Protein AF-A0AA35SA40-F1 (afdb_monomer_lite)

pLDDT: mean 72.13, std 23.16, range [28.41, 97.44]

Structure (mmCIF, N/CA/C/O backbone):
data_AF-A0AA35SA40-F1
#
_entry.id   AF-A0AA35SA40-F1
#
loop_
_atom_site.group_PDB
_atom_site.id
_atom_site.type_symbol
_atom_site.label_atom_id
_atom_site.label_alt_id
_atom_site.label_comp_id
_atom_site.label_asym_id
_atom_site.label_entity_id
_atom_site.label_seq_id
_atom_site.pdbx_PDB_ins_code
_atom_site.Cartn_x
_atom_site.Cartn_y
_atom_site.Cartn_z
_atom_site.occupancy
_atom_site.B_iso_or_equiv
_atom_site.auth_seq_id
_atom_site.auth_comp_id
_atom_site.auth_asym_id
_atom_site.auth_atom_id
_atom_site.pdbx_PDB_model_num
ATOM 1 N N . MET A 1 1 ? 18.273 38.472 -2.395 1.00 34.88 1 MET A N 1
ATOM 2 C CA . MET A 1 1 ? 18.401 37.325 -1.471 1.00 34.88 1 MET A CA 1
ATOM 3 C C . MET A 1 1 ? 17.726 36.150 -2.156 1.00 34.88 1 MET A C 1
ATOM 5 O O . MET A 1 1 ? 16.532 36.237 -2.394 1.00 34.88 1 MET A O 1
ATOM 9 N N . ILE A 1 2 ? 18.482 35.139 -2.584 1.00 36.69 2 ILE A N 1
ATOM 10 C CA . ILE A 1 2 ? 17.926 33.905 -3.160 1.00 36.69 2 ILE A CA 1
ATOM 11 C C . ILE A 1 2 ? 17.963 32.884 -2.024 1.00 36.69 2 ILE A C 1
ATOM 13 O O . ILE A 1 2 ? 19.030 32.637 -1.464 1.00 36.69 2 ILE A O 1
ATOM 17 N N . ALA A 1 3 ? 16.795 32.405 -1.602 1.00 37.16 3 ALA A N 1
ATOM 18 C CA . ALA A 1 3 ? 16.667 31.474 -0.490 1.00 37.16 3 ALA A CA 1
ATOM 19 C C . ALA A 1 3 ? 17.365 30.151 -0.838 1.00 37.16 3 ALA A C 1
ATOM 21 O O . ALA A 1 3 ? 17.027 29.516 -1.835 1.00 37.16 3 ALA A O 1
ATOM 22 N N . MET A 1 4 ? 18.336 29.738 -0.020 1.00 37.03 4 MET A N 1
ATOM 23 C CA . MET A 1 4 ? 18.873 28.381 -0.067 1.00 37.03 4 MET A CA 1
ATOM 24 C C . MET A 1 4 ? 17.850 27.439 0.567 1.00 37.03 4 MET A C 1
ATOM 26 O O . MET A 1 4 ? 17.896 27.172 1.767 1.00 37.03 4 MET A O 1
ATOM 30 N N . ILE A 1 5 ? 16.907 26.954 -0.235 1.00 44.09 5 ILE A N 1
ATOM 31 C CA . ILE A 1 5 ? 16.167 25.744 0.113 1.00 44.09 5 ILE A CA 1
ATOM 32 C C . ILE A 1 5 ? 17.164 24.605 -0.100 1.00 44.09 5 ILE A C 1
ATOM 34 O O . ILE A 1 5 ? 17.532 24.307 -1.235 1.00 44.09 5 ILE A O 1
ATOM 38 N N . SER A 1 6 ? 17.691 24.044 0.991 1.00 52.25 6 SER A N 1
ATOM 39 C CA . SER A 1 6 ? 18.518 22.839 0.893 1.00 52.25 6 SER A CA 1
ATOM 40 C C . SER A 1 6 ? 17.674 21.740 0.241 1.00 52.25 6 SER A C 1
ATOM 42 O O . SER A 1 6 ? 16.545 21.536 0.695 1.00 52.25 6 SER A O 1
ATOM 44 N N . PRO A 1 7 ? 18.173 21.043 -0.797 1.00 54.84 7 PRO A N 1
ATOM 45 C CA . PRO A 1 7 ? 17.504 19.851 -1.297 1.00 54.84 7 PRO A CA 1
ATOM 46 C C . PRO A 1 7 ? 17.335 18.894 -0.116 1.00 54.84 7 PRO A C 1
ATOM 48 O O . PRO A 1 7 ? 18.253 18.763 0.701 1.00 54.84 7 PRO A O 1
ATOM 51 N N . GLY A 1 8 ? 16.163 18.274 0.020 1.00 55.16 8 GLY A N 1
ATOM 52 C CA . GLY A 1 8 ? 15.934 17.279 1.065 1.00 55.16 8 GLY A CA 1
ATOM 53 C C . GLY A 1 8 ? 17.041 16.222 1.041 1.00 55.16 8 GLY A C 1
ATOM 54 O O . GLY A 1 8 ? 17.581 15.910 -0.020 1.00 55.16 8 GLY A O 1
ATOM 55 N N . LEU A 1 9 ? 17.403 15.687 2.210 1.00 58.50 9 LEU A N 1
ATOM 56 C CA . LEU A 1 9 ? 18.498 14.721 2.403 1.00 58.50 9 LEU A CA 1
ATOM 57 C C . LEU A 1 9 ? 18.505 13.547 1.393 1.00 58.50 9 LEU A C 1
ATOM 59 O O . LEU A 1 9 ? 19.576 13.002 1.139 1.00 58.50 9 LEU A O 1
ATOM 63 N N . SER A 1 10 ? 17.364 13.205 0.779 1.00 57.59 10 SER A N 1
ATOM 64 C CA . SER A 1 10 ? 17.227 12.199 -0.286 1.00 57.59 10 SER A CA 1
ATOM 65 C C . SER A 1 10 ? 17.678 12.681 -1.678 1.00 57.59 10 SER A C 1
ATOM 67 O O . SER A 1 10 ? 18.410 11.973 -2.365 1.00 57.59 10 SER A O 1
ATOM 69 N N . SER A 1 11 ? 17.351 13.911 -2.097 1.00 53.72 11 SER A N 1
ATOM 70 C CA . SER A 1 11 ? 17.800 14.482 -3.386 1.00 53.72 11 SER A CA 1
ATOM 71 C C . SER A 1 11 ? 19.319 14.709 -3.440 1.00 53.72 11 SER A C 1
ATOM 73 O O . SER A 1 11 ? 19.918 14.799 -4.519 1.00 53.72 11 SER A O 1
ATOM 75 N N . CYS A 1 12 ? 19.963 14.778 -2.274 1.00 51.81 12 CYS A N 1
ATOM 76 C CA . CYS A 1 12 ? 21.412 14.861 -2.143 1.00 51.81 12 CYS A CA 1
ATOM 77 C C . CYS A 1 12 ? 22.115 13.575 -2.604 1.00 51.81 12 CYS A C 1
ATOM 79 O O . CYS A 1 12 ? 23.180 13.679 -3.212 1.00 51.81 12 CYS A O 1
ATOM 81 N N . GLU A 1 13 ? 21.535 12.386 -2.387 1.00 62.91 13 GLU A N 1
ATOM 82 C CA . GLU A 1 13 ? 22.132 11.114 -2.829 1.00 62.91 13 GLU A CA 1
ATOM 83 C C . GLU A 1 13 ? 22.134 10.977 -4.352 1.00 62.91 13 GLU A C 1
ATOM 85 O O . GLU A 1 13 ? 23.164 10.642 -4.942 1.00 62.91 13 GLU A O 1
ATOM 90 N N . HIS A 1 14 ? 21.018 11.300 -5.009 1.00 61.62 14 HIS A N 1
ATOM 91 C CA . HIS A 1 14 ? 20.915 11.235 -6.470 1.00 61.62 14 HIS A CA 1
ATOM 92 C C . HIS A 1 14 ? 21.833 12.261 -7.153 1.00 61.62 14 HIS A C 1
ATOM 94 O O . HIS A 1 14 ? 22.506 11.949 -8.143 1.00 61.62 14 HIS A O 1
ATOM 100 N N . THR A 1 15 ? 21.955 13.461 -6.574 1.00 70.06 15 THR A N 1
ATOM 101 C CA . THR A 1 15 ? 22.916 14.481 -7.026 1.00 70.06 15 THR A CA 1
ATOM 102 C C . THR A 1 15 ? 24.362 14.008 -6.822 1.00 70.06 15 THR A C 1
ATOM 104 O O . THR A 1 15 ? 25.179 14.118 -7.736 1.00 70.06 15 THR A O 1
ATOM 107 N N . LEU A 1 16 ? 24.690 13.412 -5.667 1.00 66.81 16 LEU A N 1
ATOM 108 C CA . LEU A 1 16 ? 26.021 12.859 -5.377 1.00 66.81 16 LEU A CA 1
ATOM 109 C C . LEU A 1 16 ? 26.396 11.710 -6.309 1.00 66.81 16 LEU A C 1
ATOM 111 O O . LEU A 1 16 ? 27.532 11.655 -6.777 1.00 66.81 16 LEU A O 1
ATOM 115 N N . ASN A 1 17 ? 25.466 10.804 -6.601 1.00 71.00 17 ASN A N 1
ATOM 116 C CA . ASN A 1 17 ? 25.705 9.716 -7.540 1.00 71.00 17 ASN A CA 1
ATOM 117 C C . ASN A 1 17 ? 25.939 10.253 -8.956 1.00 71.00 17 ASN A C 1
ATOM 119 O O . ASN A 1 17 ? 26.899 9.829 -9.598 1.00 71.00 17 ASN A O 1
ATOM 123 N N . THR A 1 18 ? 25.168 11.249 -9.402 1.00 80.12 18 THR A N 1
ATOM 124 C CA . THR A 1 18 ? 25.366 11.912 -10.704 1.00 80.12 18 THR A CA 1
ATOM 125 C C . THR A 1 18 ? 26.730 12.604 -10.792 1.00 80.12 18 THR A C 1
ATOM 127 O O . THR A 1 18 ? 27.452 12.428 -11.772 1.00 80.12 18 THR A O 1
ATOM 130 N N . LEU A 1 19 ? 27.137 13.327 -9.744 1.00 70.00 19 LEU A N 1
ATOM 131 C CA . LEU A 1 19 ? 28.442 13.995 -9.674 1.00 70.00 19 LEU A CA 1
ATOM 132 C C . LEU A 1 19 ? 29.605 12.992 -9.644 1.00 70.00 19 LEU A C 1
ATOM 134 O O . LEU A 1 19 ? 30.583 13.159 -10.370 1.00 70.00 19 LEU A O 1
ATOM 138 N N . ARG A 1 20 ? 29.475 11.895 -8.888 1.00 74.62 20 ARG A N 1
ATOM 139 C CA . ARG A 1 20 ? 30.465 10.805 -8.869 1.00 74.62 20 ARG A CA 1
ATOM 140 C C . ARG A 1 20 ? 30.567 10.101 -10.220 1.00 74.62 20 ARG A C 1
ATOM 142 O O . ARG A 1 20 ? 31.658 9.706 -10.622 1.00 74.62 20 ARG A O 1
ATOM 149 N N . TYR A 1 21 ? 29.450 9.927 -10.926 1.00 72.38 21 TYR A N 1
ATOM 150 C CA . TYR A 1 21 ? 29.461 9.418 -12.296 1.00 72.38 21 TYR A CA 1
ATOM 151 C C . TYR A 1 21 ? 30.151 10.394 -13.252 1.00 72.38 21 TYR A C 1
ATOM 153 O O . TYR A 1 21 ? 30.978 9.957 -14.048 1.00 72.38 21 TYR A O 1
ATO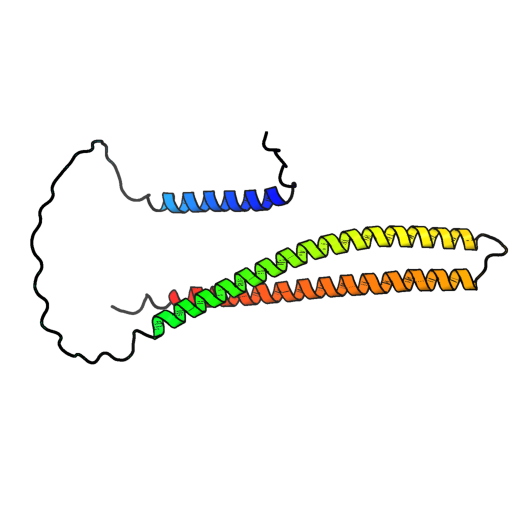M 161 N N . ALA A 1 22 ? 29.889 11.697 -13.138 1.00 75.31 22 ALA A N 1
ATOM 162 C CA . ALA A 1 22 ? 30.530 12.717 -13.964 1.00 75.31 22 ALA A CA 1
ATOM 163 C C . ALA A 1 22 ? 32.057 12.756 -13.773 1.00 75.31 22 ALA A C 1
ATOM 165 O O . ALA A 1 22 ? 32.789 12.830 -14.762 1.00 75.31 22 ALA A O 1
ATOM 166 N N . ASP A 1 23 ? 32.546 12.641 -12.536 1.00 68.38 23 ASP A N 1
ATOM 167 C CA . ASP A 1 23 ? 33.987 12.611 -12.256 1.00 68.38 23 ASP A CA 1
ATOM 168 C C . ASP A 1 23 ? 34.648 11.324 -12.770 1.00 68.38 23 ASP A C 1
ATOM 170 O O . ASP A 1 23 ? 35.662 11.395 -13.465 1.00 68.38 23 ASP A O 1
ATOM 174 N N . ARG A 1 24 ? 34.026 10.151 -12.573 1.00 78.81 24 ARG A N 1
ATOM 175 C CA . ARG A 1 24 ? 34.527 8.885 -13.145 1.00 78.81 24 ARG A CA 1
ATOM 176 C C . ARG A 1 24 ? 34.562 8.902 -14.678 1.00 78.81 24 ARG A C 1
ATOM 178 O O . ARG A 1 24 ? 35.461 8.325 -15.282 1.00 78.81 24 ARG A O 1
ATOM 185 N N . VAL A 1 25 ? 33.613 9.577 -15.329 1.00 63.81 25 VAL A N 1
ATOM 186 C CA . VAL A 1 25 ? 33.585 9.733 -16.796 1.00 63.81 25 VAL A CA 1
ATOM 187 C C . VAL A 1 25 ? 34.659 10.712 -17.284 1.00 63.81 25 VAL A C 1
ATOM 189 O O . VAL A 1 25 ? 35.276 10.465 -18.322 1.00 63.81 25 VAL A O 1
ATOM 192 N N . LYS A 1 26 ? 34.949 11.781 -16.530 1.00 63.78 26 LYS A N 1
ATOM 193 C CA . LYS A 1 26 ? 36.055 12.706 -16.833 1.00 63.78 26 LYS A CA 1
ATOM 194 C C . LYS A 1 26 ? 37.423 12.037 -16.718 1.00 63.78 26 LYS A C 1
ATOM 196 O O . LYS A 1 26 ? 38.279 12.273 -17.567 1.00 63.78 26 LYS A O 1
ATOM 201 N N . GLU A 1 27 ? 37.620 11.174 -15.726 1.00 60.22 27 GLU A N 1
ATOM 202 C CA . GLU A 1 27 ? 38.856 10.392 -15.577 1.00 60.22 27 GLU A CA 1
ATOM 203 C C . GLU A 1 27 ? 39.047 9.375 -16.711 1.00 60.22 27 GLU A C 1
ATOM 205 O O . GLU A 1 27 ? 40.164 9.137 -17.167 1.00 60.22 27 GLU A O 1
ATOM 210 N N . LEU A 1 28 ? 37.956 8.827 -17.251 1.00 55.75 28 LEU A N 1
ATOM 211 C CA . LEU A 1 28 ? 38.001 7.961 -18.433 1.00 55.75 28 LEU A CA 1
ATOM 212 C C . LEU A 1 28 ? 38.329 8.735 -19.721 1.00 55.75 28 LEU A C 1
ATOM 214 O O . LEU A 1 28 ? 38.954 8.185 -20.630 1.00 55.75 28 LEU A O 1
ATOM 218 N N . GLN A 1 29 ? 37.954 10.015 -19.804 1.00 55.19 29 GLN A N 1
ATOM 219 C CA . GLN A 1 29 ? 38.335 10.891 -20.917 1.00 55.19 29 GLN A CA 1
ATOM 220 C C . GLN A 1 29 ? 39.806 11.331 -20.835 1.00 55.19 29 GLN A C 1
ATOM 222 O O . GLN A 1 29 ? 40.468 11.408 -21.871 1.00 55.19 29 GLN A O 1
ATOM 227 N N . SER A 1 30 ? 40.352 11.551 -19.635 1.00 52.00 30 SER A N 1
ATOM 228 C CA . SER A 1 30 ? 41.774 11.876 -19.442 1.00 52.00 30 SER A CA 1
ATOM 229 C C . SER A 1 30 ? 42.692 10.643 -19.467 1.00 52.00 30 SER A C 1
ATOM 231 O O . SER A 1 30 ? 43.844 10.750 -19.884 1.00 52.00 30 SER A O 1
ATOM 233 N N . GLY A 1 31 ? 42.181 9.449 -19.147 1.00 45.38 31 GLY A N 1
ATOM 234 C CA . GLY A 1 31 ? 42.901 8.173 -19.257 1.00 45.38 31 GLY A CA 1
ATOM 235 C C . GLY A 1 31 ? 43.142 7.687 -20.692 1.00 45.38 31 GLY A C 1
ATOM 236 O O . GLY A 1 31 ? 43.977 6.811 -20.914 1.00 45.38 31 GLY A O 1
ATOM 237 N N . ARG A 1 32 ? 42.471 8.275 -21.694 1.00 44.06 32 ARG A N 1
ATOM 238 C CA . ARG A 1 32 ? 42.737 8.000 -23.120 1.00 44.06 32 ARG A CA 1
ATOM 239 C C . ARG A 1 32 ? 43.881 8.847 -23.696 1.00 44.06 32 ARG A C 1
ATOM 241 O O . ARG A 1 32 ? 44.298 8.616 -24.827 1.00 44.06 32 ARG A O 1
ATOM 248 N N . ALA A 1 33 ? 44.438 9.767 -22.906 1.00 46.44 33 ALA A N 1
ATOM 249 C CA . ALA A 1 33 ? 45.648 10.522 -23.218 1.00 46.44 33 ALA A CA 1
ATOM 250 C C . ALA A 1 33 ? 46.821 10.047 -22.339 1.00 46.44 33 ALA A C 1
ATOM 252 O O . ALA A 1 33 ? 47.395 10.802 -21.561 1.00 46.44 33 ALA A O 1
ATOM 253 N N . GLY A 1 34 ? 47.173 8.765 -22.449 1.00 43.78 34 GLY A N 1
ATOM 254 C CA . GLY A 1 34 ? 48.272 8.158 -21.698 1.00 43.78 34 GLY A CA 1
ATOM 255 C C . GLY A 1 34 ? 49.065 7.168 -22.540 1.00 43.78 34 GLY A C 1
ATOM 256 O O . GLY A 1 34 ? 49.072 5.978 -22.250 1.00 43.78 34 GLY A O 1
ATOM 257 N N . GLY A 1 35 ? 49.729 7.647 -23.596 1.00 42.31 35 GLY A N 1
ATOM 258 C CA . GLY A 1 35 ? 50.600 6.816 -24.426 1.00 42.31 35 GLY A CA 1
ATOM 259 C C . GLY A 1 35 ? 51.448 7.620 -25.410 1.00 42.31 35 GLY A C 1
ATOM 260 O O . GLY A 1 35 ? 51.047 7.767 -26.558 1.00 42.31 35 GLY A O 1
ATOM 261 N N . ARG A 1 36 ? 52.645 8.039 -24.958 1.00 38.03 36 ARG A N 1
ATOM 262 C CA . ARG A 1 36 ? 53.686 8.895 -25.594 1.00 38.03 36 ARG A CA 1
ATOM 263 C C . ARG A 1 36 ? 53.484 10.381 -25.273 1.00 38.03 36 ARG A C 1
ATOM 265 O O . ARG A 1 36 ? 52.465 10.951 -25.607 1.00 38.03 36 ARG A O 1
ATOM 272 N N . GLY A 1 37 ? 54.379 11.098 -24.605 1.00 36.91 37 GLY A N 1
ATOM 273 C CA . GLY A 1 37 ? 55.804 10.892 -24.392 1.00 36.91 37 GLY A CA 1
ATOM 274 C C . GLY A 1 37 ? 56.513 12.201 -24.731 1.00 36.91 37 GLY A C 1
ATOM 275 O O . GLY A 1 37 ? 56.866 12.395 -25.880 1.00 36.91 37 GLY A O 1
ATOM 276 N N . GLY A 1 38 ? 56.697 13.062 -23.723 1.00 37.62 38 GLY A N 1
ATOM 277 C CA . GLY A 1 38 ? 57.741 14.092 -23.656 1.00 37.62 38 GLY A CA 1
ATOM 278 C C . GLY A 1 38 ? 57.629 15.332 -24.558 1.00 37.62 38 GLY A C 1
ATOM 279 O O . GLY A 1 38 ? 57.670 15.237 -25.775 1.00 37.62 38 GLY A O 1
ATOM 280 N N . GLY A 1 39 ? 57.695 16.515 -23.933 1.00 34.78 39 GLY A N 1
ATOM 281 C CA . GLY A 1 39 ? 58.402 17.656 -24.530 1.00 34.78 39 GLY A CA 1
ATOM 282 C C . GLY A 1 39 ? 57.625 18.965 -24.671 1.00 34.78 39 GLY A C 1
ATOM 283 O O . GLY A 1 39 ? 56.937 19.176 -25.654 1.00 34.78 39 GLY A O 1
ATOM 284 N N . ARG A 1 40 ? 57.843 19.864 -23.701 1.00 38.16 40 ARG A N 1
ATOM 285 C CA . ARG A 1 40 ? 58.075 21.318 -23.850 1.00 38.16 40 ARG A CA 1
ATOM 286 C C . ARG A 1 40 ? 57.352 22.095 -24.975 1.00 38.16 40 ARG A C 1
ATOM 288 O O . ARG A 1 40 ? 57.727 21.995 -26.132 1.00 38.16 40 ARG A O 1
ATOM 295 N N . GLY A 1 41 ? 56.614 23.122 -24.541 1.00 31.45 41 GLY A N 1
ATOM 296 C CA . GLY A 1 41 ? 56.895 24.503 -24.965 1.00 31.45 41 GLY A CA 1
ATOM 297 C C . GLY A 1 41 ? 55.934 25.147 -25.968 1.00 31.45 41 GLY A C 1
ATOM 298 O O . GLY A 1 41 ? 56.002 24.860 -27.148 1.00 31.45 41 GLY A O 1
ATOM 299 N N . GLY A 1 42 ? 55.135 26.096 -25.468 1.00 32.00 42 GLY A N 1
ATOM 300 C CA . GLY A 1 42 ? 55.128 27.500 -25.904 1.00 32.00 42 GLY A CA 1
ATOM 301 C C . GLY A 1 42 ? 54.712 27.884 -27.331 1.00 32.00 42 GLY A C 1
ATOM 302 O O . GLY A 1 42 ? 55.296 27.442 -28.307 1.00 32.00 42 GLY A O 1
ATOM 303 N N . GLY A 1 43 ? 53.864 28.917 -27.398 1.00 30.55 43 GLY A N 1
ATOM 304 C CA . GLY A 1 43 ? 53.994 29.971 -28.411 1.00 30.55 43 GLY A CA 1
ATOM 305 C C . GLY A 1 43 ? 52.938 29.960 -29.509 1.00 30.55 43 GLY A C 1
ATOM 306 O O . GLY A 1 43 ? 52.877 29.046 -30.319 1.00 30.55 43 GLY A O 1
ATOM 307 N N . GLY A 1 44 ? 52.122 31.015 -29.528 1.00 35.94 44 GLY A N 1
ATOM 308 C CA . GLY A 1 44 ? 51.206 31.328 -30.620 1.00 35.94 44 GLY A CA 1
ATOM 309 C C . GLY A 1 44 ? 51.867 32.014 -31.821 1.00 35.94 44 GLY A C 1
ATOM 310 O O . GLY A 1 44 ? 53.067 32.279 -31.829 1.00 35.94 44 GLY A O 1
ATOM 311 N N . GLY A 1 45 ? 51.010 32.365 -32.786 1.00 30.45 45 GLY A N 1
ATOM 312 C CA . GLY A 1 45 ? 51.328 33.041 -34.052 1.00 30.45 45 GLY A CA 1
ATOM 313 C C . GLY A 1 45 ? 51.510 32.027 -35.184 1.00 30.45 45 GLY A C 1
ATOM 314 O O . GLY A 1 45 ? 52.178 31.025 -34.999 1.00 30.45 45 GLY A O 1
ATOM 315 N N . GLY A 1 46 ? 50.942 32.155 -36.376 1.00 30.05 46 GLY A N 1
ATOM 316 C CA . GLY A 1 46 ? 50.158 33.186 -37.044 1.00 30.05 46 GLY A CA 1
ATOM 317 C C . GLY A 1 46 ? 50.199 32.845 -38.545 1.00 30.05 46 GLY A C 1
ATOM 318 O O . GLY A 1 46 ? 51.200 32.302 -38.985 1.00 30.05 46 GLY A O 1
ATOM 319 N N . GLN A 1 47 ? 49.116 33.151 -39.271 1.00 34.06 47 GLN A N 1
ATOM 320 C CA . GLN A 1 47 ? 48.995 33.279 -40.741 1.00 34.06 47 GLN A CA 1
ATOM 321 C C . GLN A 1 47 ? 49.517 32.148 -41.654 1.00 34.06 47 GLN A C 1
ATOM 323 O O . GLN A 1 47 ? 50.701 31.873 -41.717 1.00 34.06 47 GLN A O 1
ATOM 328 N N . GLU A 1 48 ? 48.644 31.632 -42.522 1.00 28.41 48 GLU A N 1
ATOM 329 C CA . GLU A 1 48 ? 48.591 32.088 -43.921 1.00 28.41 48 GLU A CA 1
ATOM 330 C C . GLU A 1 48 ? 47.344 31.534 -44.628 1.00 28.41 48 GLU A C 1
ATOM 332 O O . GLU A 1 48 ? 46.983 30.365 -44.522 1.00 28.41 48 GLU A O 1
ATOM 337 N N . VAL A 1 49 ? 46.658 32.442 -45.315 1.00 36.56 49 VAL A N 1
ATOM 338 C CA . VAL A 1 49 ? 45.544 32.209 -46.232 1.00 36.56 49 VAL A CA 1
ATOM 339 C C . VAL A 1 49 ? 46.139 32.034 -47.622 1.00 36.56 49 VAL A C 1
ATOM 341 O O . VAL A 1 49 ? 46.828 32.936 -48.092 1.00 36.56 49 VAL A O 1
ATOM 344 N N . VAL A 1 50 ? 45.813 30.940 -48.306 1.00 31.41 50 VAL A N 1
ATOM 345 C CA . VAL A 1 50 ? 45.973 30.828 -49.760 1.00 31.41 50 VAL A CA 1
ATOM 346 C C . VAL A 1 50 ? 44.742 30.152 -50.360 1.00 31.41 50 VAL A C 1
ATOM 348 O O . VAL A 1 50 ? 44.375 29.035 -50.009 1.00 31.41 50 VAL A O 1
ATOM 351 N N . MET A 1 51 ? 44.088 30.931 -51.219 1.00 38.06 51 MET A N 1
ATOM 352 C CA . MET A 1 51 ? 42.993 30.589 -52.125 1.00 38.06 51 MET A CA 1
ATOM 353 C C . MET A 1 51 ? 43.503 29.780 -53.332 1.00 38.06 51 MET A C 1
ATOM 355 O O . MET A 1 51 ? 44.697 29.837 -53.619 1.00 38.06 51 MET A O 1
ATOM 359 N N . ALA A 1 52 ? 42.550 29.203 -54.085 1.00 32.50 52 ALA A N 1
ATOM 360 C CA . ALA A 1 52 ? 42.627 28.518 -55.396 1.00 32.50 52 ALA A CA 1
ATOM 361 C C . ALA A 1 52 ? 42.529 26.985 -55.278 1.00 32.50 52 ALA A C 1
ATOM 363 O O . ALA A 1 52 ? 43.239 26.383 -54.487 1.00 32.50 52 ALA A O 1
ATOM 364 N N . GLU A 1 53 ? 41.679 26.254 -56.000 1.00 29.19 53 GLU A N 1
ATOM 365 C CA . GLU A 1 53 ? 40.773 26.524 -57.126 1.00 29.19 53 GLU A CA 1
ATOM 366 C C . GLU A 1 53 ? 39.721 25.392 -57.136 1.00 29.19 53 GLU A C 1
ATOM 368 O O . GLU A 1 53 ? 40.029 24.250 -56.791 1.00 29.19 53 GLU A O 1
ATOM 373 N N . SER A 1 54 ? 38.480 25.685 -57.525 1.00 44.19 54 SER A N 1
ATOM 374 C CA . SER A 1 54 ? 37.414 24.691 -57.715 1.00 44.19 54 SER A CA 1
ATOM 375 C C . SER A 1 54 ? 37.569 23.990 -59.074 1.00 44.19 54 SER A C 1
ATOM 377 O O . SER A 1 54 ? 37.653 24.700 -60.078 1.00 44.19 54 SER A O 1
ATOM 379 N N . PRO A 1 55 ? 37.520 22.648 -59.177 1.00 44.88 55 PRO A N 1
ATOM 380 C CA . PRO A 1 55 ? 37.321 21.988 -60.460 1.00 44.88 55 PRO A CA 1
ATOM 381 C C . PRO A 1 55 ? 35.816 21.789 -60.756 1.00 44.88 55 PRO A C 1
ATOM 383 O O . PRO A 1 55 ? 34.999 21.758 -59.831 1.00 44.88 55 PRO A O 1
ATOM 386 N N . PRO A 1 56 ? 35.432 21.713 -62.043 1.00 39.75 56 PRO A N 1
ATOM 387 C CA . PRO A 1 56 ? 34.068 21.944 -62.505 1.00 39.75 56 PRO A CA 1
ATOM 388 C C . PRO A 1 56 ? 33.144 20.727 -62.364 1.00 39.75 56 PRO A C 1
ATOM 390 O O . PRO A 1 56 ? 33.552 19.575 -62.501 1.00 39.75 56 PRO A O 1
ATOM 393 N N . LEU A 1 57 ? 31.866 21.043 -62.147 1.00 47.28 57 LEU A N 1
ATOM 394 C CA . LEU A 1 57 ? 30.705 20.183 -62.359 1.00 47.28 57 LEU A CA 1
ATOM 395 C C . LEU A 1 57 ? 30.631 19.791 -63.841 1.00 47.28 57 LEU A C 1
ATOM 397 O O . LEU A 1 57 ? 30.397 20.671 -64.658 1.00 47.28 57 LEU A O 1
ATOM 401 N N . ASP A 1 58 ? 30.873 18.520 -64.174 1.00 43.88 58 ASP A N 1
ATOM 402 C CA . ASP A 1 58 ? 30.149 17.759 -65.212 1.00 43.88 58 ASP A CA 1
ATOM 403 C C . ASP A 1 58 ? 30.852 16.425 -65.510 1.00 43.88 58 ASP A C 1
ATOM 405 O O . ASP A 1 58 ? 31.812 16.364 -66.274 1.00 43.88 58 ASP A O 1
ATOM 409 N N . ALA A 1 59 ? 30.345 15.348 -64.901 1.00 39.31 59 ALA A N 1
ATOM 410 C CA . ALA A 1 59 ? 30.281 13.994 -65.463 1.00 39.31 59 ALA A CA 1
ATOM 411 C C . ALA A 1 59 ? 29.653 13.060 -64.417 1.00 39.31 59 ALA A C 1
ATOM 413 O O . ALA A 1 59 ? 30.351 12.438 -63.620 1.00 39.31 59 ALA A O 1
ATOM 414 N N . LEU A 1 60 ? 28.323 12.962 -64.409 1.00 37.62 60 LEU A N 1
ATOM 415 C CA . LEU A 1 60 ? 27.626 11.864 -63.740 1.00 37.62 60 LEU A CA 1
ATOM 416 C C . LEU A 1 60 ? 27.676 10.633 -64.661 1.00 37.62 60 LEU A C 1
ATOM 418 O O . LEU A 1 60 ? 27.052 10.674 -65.725 1.00 37.62 60 LEU A O 1
ATOM 422 N N . PRO A 1 61 ? 28.342 9.520 -64.301 1.00 39.56 61 PRO A N 1
ATOM 423 C CA . PRO A 1 61 ? 27.929 8.232 -64.814 1.00 39.56 61 PRO A CA 1
ATOM 424 C C . PRO A 1 61 ? 26.726 7.783 -63.980 1.00 39.56 61 PRO A C 1
ATOM 426 O O . PRO A 1 61 ? 26.816 7.604 -62.767 1.00 39.56 61 PRO A O 1
ATOM 429 N N . ALA A 1 62 ? 25.585 7.621 -64.644 1.00 49.59 62 ALA A N 1
ATOM 430 C CA . ALA A 1 62 ? 24.458 6.874 -64.113 1.00 49.59 62 ALA A CA 1
ATOM 431 C C . ALA A 1 62 ? 24.920 5.431 -63.844 1.00 49.59 62 ALA A C 1
ATOM 433 O O . ALA A 1 62 ? 25.006 4.616 -64.761 1.00 49.59 62 ALA A O 1
ATOM 434 N N . GLY A 1 63 ? 25.289 5.152 -62.597 1.00 40.12 63 GLY A N 1
ATOM 435 C CA . GLY A 1 63 ? 25.566 3.817 -62.088 1.00 40.12 63 GLY A CA 1
ATOM 436 C C . GLY A 1 63 ? 24.443 3.416 -61.147 1.00 40.12 63 GLY A C 1
ATOM 437 O O . GLY A 1 63 ? 24.328 3.973 -60.061 1.00 40.12 63 GLY A O 1
ATOM 438 N N . GLN A 1 64 ? 23.610 2.472 -61.587 1.00 52.00 64 GLN A N 1
ATOM 439 C CA . GLN A 1 64 ? 22.728 1.699 -60.720 1.00 52.00 64 GLN A CA 1
ATOM 440 C C . GLN A 1 64 ? 23.504 1.188 -59.493 1.00 52.00 64 GLN A C 1
ATOM 442 O O . GLN A 1 64 ? 24.511 0.498 -59.639 1.00 52.00 64 GLN A O 1
ATOM 447 N N . GLY A 1 65 ? 22.987 1.505 -58.309 1.00 43.88 65 GLY A N 1
ATOM 448 C CA . GLY A 1 65 ? 23.444 1.037 -57.001 1.00 43.88 65 GLY A CA 1
ATOM 449 C C . GLY A 1 65 ? 22.276 1.087 -56.022 1.00 43.88 65 GLY A C 1
ATOM 450 O O . GLY A 1 65 ? 22.326 1.769 -55.012 1.00 43.88 65 GLY A O 1
ATOM 451 N N . ASP A 1 66 ? 21.187 0.440 -56.421 1.00 51.41 66 ASP A N 1
ATOM 452 C CA . ASP A 1 66 ? 20.049 0.068 -55.585 1.00 51.41 66 ASP A CA 1
ATOM 453 C C . ASP A 1 66 ? 20.560 -0.883 -54.478 1.00 51.41 66 ASP A C 1
ATOM 455 O O . ASP A 1 66 ? 21.276 -1.827 -54.832 1.00 51.41 66 ASP A O 1
ATOM 459 N N . SER A 1 67 ? 20.238 -0.639 -53.192 1.00 52.81 67 SER A N 1
ATOM 460 C CA . SER A 1 67 ? 19.964 -1.632 -52.104 1.00 52.81 67 SER A CA 1
ATOM 461 C C . SER A 1 67 ? 20.520 -1.358 -50.687 1.00 52.81 67 SER A C 1
ATOM 463 O O . SER A 1 67 ? 20.016 -1.993 -49.768 1.00 52.81 67 SER A O 1
ATOM 465 N N . ASP A 1 68 ? 21.498 -0.473 -50.435 1.00 51.56 68 ASP A N 1
ATOM 466 C CA . ASP A 1 68 ? 22.226 -0.513 -49.133 1.00 51.56 68 ASP A CA 1
ATOM 467 C C . ASP A 1 68 ? 22.061 0.713 -48.207 1.00 51.56 68 ASP A C 1
ATOM 469 O O . ASP A 1 68 ? 22.535 0.697 -47.070 1.00 51.56 68 ASP A O 1
ATOM 473 N N . GLU A 1 69 ? 21.367 1.769 -48.641 1.00 51.84 69 GLU A N 1
ATOM 474 C CA . GLU A 1 69 ? 21.269 3.029 -47.876 1.00 51.84 69 GLU A CA 1
ATOM 475 C C . GLU A 1 69 ? 20.036 3.106 -46.949 1.00 51.84 69 GLU A C 1
ATOM 477 O O . GLU A 1 69 ? 20.030 3.884 -46.000 1.00 51.84 69 GLU A O 1
ATOM 482 N N . GLU A 1 70 ? 19.019 2.263 -47.166 1.00 52.62 70 GLU A N 1
ATOM 483 C CA . GLU A 1 70 ? 17.764 2.247 -46.386 1.00 52.62 70 GLU A CA 1
ATOM 484 C C . GLU A 1 70 ? 17.900 1.476 -45.052 1.00 52.62 70 GLU A C 1
ATOM 486 O O . GLU A 1 70 ? 17.223 1.777 -44.074 1.00 52.62 70 GLU A O 1
ATOM 491 N N . TYR A 1 71 ? 18.846 0.534 -44.950 1.00 53.12 71 TYR A N 1
ATOM 492 C CA . TYR A 1 71 ? 18.981 -0.346 -43.778 1.00 53.12 71 TYR A CA 1
ATOM 493 C C . TYR A 1 71 ? 19.704 0.277 -42.570 1.00 53.12 71 TYR A C 1
ATOM 495 O O . TYR A 1 71 ? 19.572 -0.221 -41.453 1.00 53.12 71 TYR A O 1
ATOM 503 N N . ILE A 1 72 ? 20.489 1.344 -42.757 1.00 57.28 72 ILE A N 1
ATOM 504 C CA . ILE A 1 72 ? 21.27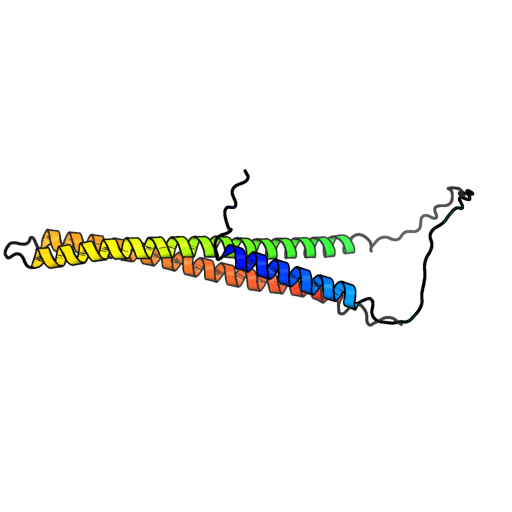4 1.950 -41.664 1.00 57.28 72 ILE A CA 1
ATOM 505 C C . ILE A 1 72 ? 20.407 2.882 -40.798 1.00 57.28 72 ILE A C 1
ATOM 507 O O . ILE A 1 72 ? 20.628 2.957 -39.587 1.00 57.28 72 ILE A O 1
ATOM 511 N N . GLU A 1 73 ? 19.415 3.560 -41.385 1.00 61.19 73 GLU A N 1
ATOM 512 C CA . GLU A 1 73 ? 18.486 4.428 -40.644 1.00 61.19 73 GLU A CA 1
ATOM 513 C C . GLU A 1 73 ? 17.557 3.626 -39.723 1.00 61.19 73 GLU A C 1
ATOM 515 O O . GLU A 1 73 ? 17.355 4.021 -38.571 1.00 61.19 73 GLU A O 1
ATOM 520 N N . ASP A 1 74 ? 17.059 2.472 -40.177 1.00 65.56 74 ASP A N 1
ATOM 521 C CA . ASP A 1 74 ? 16.160 1.619 -39.389 1.00 65.56 74 ASP A CA 1
ATOM 522 C C . ASP A 1 74 ? 16.826 1.077 -38.112 1.00 65.56 74 ASP A C 1
ATOM 524 O O . ASP A 1 74 ? 16.236 1.130 -37.030 1.00 65.56 74 ASP A O 1
ATOM 528 N N . ASP A 1 75 ? 18.094 0.664 -38.192 1.00 68.62 75 ASP A N 1
ATOM 529 C CA . ASP A 1 75 ? 18.875 0.172 -37.046 1.00 68.62 75 ASP A CA 1
ATOM 530 C C . ASP A 1 75 ? 19.119 1.269 -35.982 1.00 68.62 75 ASP A C 1
ATOM 532 O O . ASP A 1 75 ? 19.121 1.015 -34.769 1.00 68.62 75 ASP A O 1
ATOM 536 N N . GLU A 1 76 ? 19.340 2.519 -36.409 1.00 72.69 76 GLU A N 1
ATOM 537 C CA . GLU A 1 76 ? 19.510 3.650 -35.488 1.00 72.69 76 GLU A CA 1
ATOM 538 C C . GLU A 1 76 ? 18.184 4.109 -34.874 1.00 72.69 76 GLU A C 1
ATOM 540 O O . GLU A 1 76 ? 18.143 4.451 -33.682 1.00 72.69 76 GLU A O 1
ATOM 545 N N . LEU A 1 77 ? 17.101 4.066 -35.652 1.00 77.25 77 LEU A N 1
ATOM 546 C CA . LEU A 1 77 ? 15.747 4.348 -35.190 1.00 77.25 77 LEU A CA 1
ATOM 547 C C . LEU A 1 77 ? 15.283 3.318 -34.161 1.00 77.25 77 LEU A C 1
ATOM 549 O O . LEU A 1 77 ? 14.750 3.710 -33.122 1.00 77.25 77 LEU A O 1
ATOM 553 N N . ASP A 1 78 ? 15.526 2.030 -34.385 1.00 76.62 78 ASP A N 1
ATOM 554 C CA . ASP A 1 78 ? 15.134 0.980 -33.444 1.00 76.62 78 ASP A CA 1
ATOM 555 C C . ASP A 1 78 ? 15.921 1.062 -32.131 1.00 76.62 78 ASP A C 1
ATOM 557 O O . ASP A 1 78 ? 15.332 0.983 -31.049 1.00 76.62 78 ASP A O 1
ATOM 561 N N . ARG A 1 79 ? 17.216 1.398 -32.178 1.00 72.94 79 ARG A N 1
ATOM 562 C CA . ARG A 1 79 ? 18.002 1.680 -30.964 1.00 72.94 79 ARG A CA 1
ATOM 563 C C . ARG A 1 79 ? 17.492 2.907 -30.202 1.00 72.94 79 ARG A C 1
ATOM 565 O O . ARG A 1 79 ? 17.510 2.927 -28.969 1.00 72.94 79 ARG A O 1
ATOM 572 N N . SER A 1 80 ? 17.082 3.949 -30.927 1.00 82.88 80 SER A N 1
ATOM 573 C CA . SER A 1 80 ? 16.490 5.154 -30.339 1.00 82.88 80 SER A CA 1
ATOM 574 C C . SER A 1 80 ? 15.163 4.829 -29.646 1.00 82.88 80 SER A C 1
ATOM 576 O O . SER A 1 80 ? 14.964 5.219 -28.495 1.00 82.88 80 SER A O 1
ATOM 578 N N . LYS A 1 81 ? 14.297 4.029 -30.285 1.00 86.81 81 LYS A N 1
ATOM 579 C CA . LYS A 1 81 ? 13.036 3.552 -29.697 1.00 86.81 81 LYS A CA 1
ATOM 580 C C . LYS A 1 81 ? 13.281 2.743 -28.425 1.00 86.81 81 LYS A C 1
ATOM 582 O O . LYS A 1 81 ? 12.680 3.048 -27.400 1.00 86.81 81 LYS A O 1
ATOM 587 N N . GLU A 1 82 ? 14.187 1.767 -28.445 1.00 86.12 82 GLU A N 1
ATOM 588 C CA . GLU A 1 82 ? 14.476 0.948 -27.261 1.00 86.12 82 GLU A CA 1
ATOM 589 C C . GLU A 1 82 ? 15.041 1.770 -26.095 1.00 86.12 82 GLU A C 1
ATOM 591 O O . GLU A 1 82 ? 14.620 1.592 -24.951 1.00 86.12 82 GLU A O 1
ATOM 596 N N . MET A 1 83 ? 15.928 2.730 -26.374 1.00 87.31 83 MET A N 1
ATOM 597 C CA . MET A 1 83 ? 16.425 3.662 -25.357 1.00 87.31 83 MET A CA 1
ATOM 598 C C . MET A 1 83 ? 15.290 4.484 -24.735 1.00 87.31 83 MET A C 1
ATOM 600 O O . MET A 1 83 ? 15.233 4.624 -23.514 1.00 87.31 83 MET A O 1
ATOM 604 N N . ILE A 1 84 ? 14.377 5.009 -25.558 1.00 89.44 84 ILE A N 1
ATOM 605 C CA . ILE A 1 84 ? 13.218 5.768 -25.075 1.00 89.44 84 ILE A CA 1
ATOM 606 C C . ILE A 1 84 ? 12.343 4.883 -24.185 1.00 89.44 84 ILE A C 1
ATOM 608 O O . ILE A 1 84 ? 11.973 5.311 -23.095 1.00 89.44 84 ILE A O 1
ATOM 612 N N . THR A 1 85 ? 12.064 3.641 -24.597 1.00 88.19 85 THR A N 1
ATOM 613 C CA . THR A 1 85 ? 11.252 2.717 -23.788 1.00 88.19 85 THR A CA 1
ATOM 614 C C . THR A 1 85 ? 11.908 2.378 -22.452 1.00 88.19 85 THR A C 1
ATOM 616 O O . THR A 1 85 ? 11.228 2.328 -21.432 1.00 88.19 85 THR A O 1
ATOM 619 N N . PHE A 1 86 ? 13.232 2.205 -22.433 1.00 83.00 86 PHE A N 1
ATOM 620 C CA . PHE A 1 86 ? 13.983 1.964 -21.207 1.00 83.00 86 PHE A CA 1
ATOM 621 C C . PHE A 1 86 ? 13.926 3.175 -20.270 1.00 83.00 86 PHE A C 1
ATOM 623 O O . PHE A 1 86 ? 13.578 3.038 -19.100 1.00 83.00 86 PHE A O 1
ATOM 630 N N . GLN A 1 87 ? 14.191 4.376 -20.789 1.00 90.88 87 GLN A N 1
ATOM 631 C CA . GLN A 1 87 ? 14.141 5.597 -19.988 1.00 90.88 87 GLN A CA 1
ATOM 632 C C . GLN A 1 87 ? 12.733 5.859 -19.429 1.00 90.88 87 GLN A C 1
ATOM 634 O O . GLN A 1 87 ? 12.606 6.237 -18.267 1.00 90.88 87 GLN A O 1
ATOM 639 N N . GLN A 1 88 ? 11.685 5.608 -20.220 1.00 90.75 88 GLN A N 1
ATOM 640 C CA . GLN A 1 88 ? 10.294 5.680 -19.764 1.00 90.75 88 GLN A CA 1
ATOM 641 C C . GLN A 1 88 ? 10.002 4.671 -18.646 1.00 90.75 88 GLN A C 1
ATOM 643 O O . GLN A 1 88 ? 9.392 5.043 -17.648 1.00 90.75 88 GLN A O 1
ATOM 648 N N . ALA A 1 89 ? 10.469 3.424 -18.768 1.00 87.00 89 ALA A N 1
ATOM 649 C CA . ALA A 1 89 ? 10.300 2.415 -17.723 1.00 87.00 89 ALA A CA 1
ATOM 650 C C . ALA A 1 89 ? 10.972 2.839 -16.403 1.00 87.00 89 ALA A C 1
ATOM 652 O O . ALA A 1 89 ? 10.353 2.739 -15.345 1.00 87.00 89 ALA A O 1
ATOM 653 N N . CYS A 1 90 ? 12.191 3.392 -16.457 1.00 88.12 90 CYS A N 1
ATOM 654 C CA . CYS A 1 90 ? 12.868 3.923 -15.270 1.00 88.12 90 CYS A CA 1
ATOM 655 C C . CYS A 1 90 ? 12.103 5.094 -14.634 1.00 88.12 90 CYS A C 1
ATOM 657 O O . CYS A 1 90 ? 11.948 5.124 -13.416 1.00 88.12 90 CYS A O 1
ATOM 659 N N . SER A 1 91 ? 11.610 6.043 -15.439 1.00 91.44 91 SER A N 1
ATOM 660 C CA . SER A 1 91 ? 10.798 7.161 -14.939 1.00 91.44 91 SER A CA 1
ATOM 661 C C . SER A 1 91 ? 9.527 6.672 -14.243 1.00 91.44 91 SER A C 1
ATOM 663 O O . SER A 1 91 ? 9.248 7.093 -13.124 1.00 91.44 91 SER A O 1
ATOM 665 N N . ASN A 1 92 ? 8.816 5.719 -14.851 1.00 88.2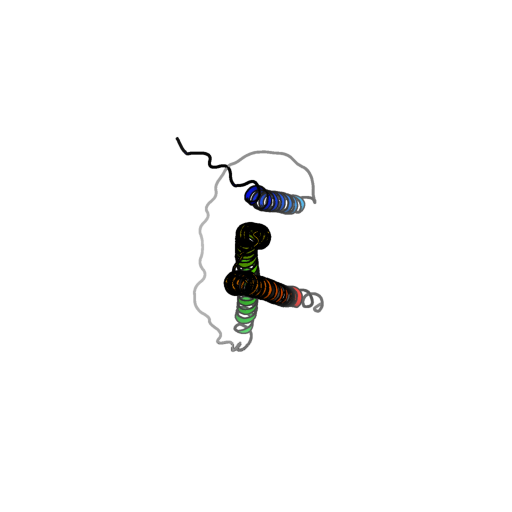5 92 ASN A N 1
ATOM 666 C CA . ASN A 1 92 ? 7.594 5.151 -14.284 1.00 88.25 92 ASN A CA 1
ATOM 667 C C . ASN A 1 92 ? 7.833 4.439 -12.946 1.00 88.25 92 ASN A C 1
ATOM 669 O O . ASN A 1 92 ? 6.929 4.425 -12.111 1.00 88.25 92 ASN A O 1
ATOM 673 N N . ILE A 1 93 ? 9.008 3.823 -12.752 1.00 93.38 93 ILE A N 1
ATOM 674 C CA . ILE A 1 93 ? 9.378 3.173 -11.487 1.00 93.38 93 ILE A CA 1
ATOM 675 C C . ILE A 1 93 ? 9.577 4.212 -10.392 1.00 93.38 93 ILE A C 1
ATOM 677 O O . ILE A 1 93 ? 8.981 4.054 -9.330 1.00 93.38 93 ILE A O 1
ATOM 681 N N . VAL A 1 94 ? 10.364 5.261 -10.656 1.00 93.12 94 VAL A N 1
ATOM 682 C CA . VAL A 1 94 ? 10.637 6.323 -9.673 1.00 93.12 94 VAL A CA 1
ATOM 683 C C . VAL A 1 94 ? 9.335 6.989 -9.233 1.00 93.12 94 VAL A C 1
ATOM 685 O O . VAL A 1 94 ? 9.090 7.107 -8.038 1.00 93.12 94 VAL A O 1
ATOM 688 N N . GLU A 1 95 ? 8.453 7.327 -10.177 1.00 92.69 95 GLU A N 1
ATOM 689 C CA . GLU A 1 95 ? 7.140 7.900 -9.851 1.00 92.69 95 GLU A CA 1
ATOM 690 C C . GLU A 1 95 ? 6.281 6.945 -9.003 1.00 92.69 95 GLU A C 1
ATOM 692 O O . GLU A 1 95 ? 5.670 7.375 -8.025 1.00 92.69 95 GLU A O 1
ATOM 697 N N . SER A 1 96 ? 6.240 5.641 -9.319 1.00 89.69 96 SER A N 1
ATOM 698 C CA . SER A 1 96 ? 5.517 4.683 -8.459 1.00 89.69 96 SER A CA 1
ATOM 699 C C . SER A 1 96 ? 6.163 4.475 -7.096 1.00 89.69 96 SER A C 1
ATOM 701 O O . SER A 1 96 ? 5.450 4.231 -6.132 1.00 89.69 96 SER A O 1
ATOM 703 N N . GLU A 1 97 ? 7.490 4.533 -6.992 1.00 92.62 97 GLU A N 1
ATOM 704 C CA . GLU A 1 97 ? 8.184 4.397 -5.712 1.00 92.62 97 GLU A CA 1
ATOM 705 C C . GLU A 1 97 ? 7.844 5.571 -4.792 1.00 92.62 97 GLU A C 1
ATOM 707 O O . GLU A 1 97 ? 7.486 5.356 -3.634 1.00 92.62 97 GLU A O 1
ATOM 712 N N . GLU A 1 98 ? 7.880 6.797 -5.319 1.00 93.75 98 GLU A N 1
ATOM 713 C CA . GLU A 1 98 ? 7.471 7.996 -4.587 1.00 93.75 98 GLU A CA 1
ATOM 714 C C . GLU A 1 98 ? 6.013 7.881 -4.120 1.00 93.75 98 GLU A C 1
ATOM 716 O O . GLU A 1 98 ? 5.736 8.043 -2.928 1.00 93.75 98 GLU A O 1
ATOM 721 N N . GLN A 1 99 ? 5.101 7.484 -5.015 1.00 94.56 99 GLN A N 1
ATOM 722 C CA . GLN A 1 99 ? 3.698 7.272 -4.656 1.00 94.56 99 GLN A CA 1
ATOM 723 C C . GLN A 1 99 ? 3.532 6.176 -3.592 1.00 94.56 99 GLN A C 1
ATOM 725 O O . GLN A 1 99 ? 2.717 6.311 -2.685 1.00 94.56 99 GLN A O 1
ATOM 730 N N . LEU A 1 100 ? 4.302 5.087 -3.661 1.00 95.06 100 LEU A N 1
ATOM 731 C CA . LEU A 1 100 ? 4.207 3.980 -2.706 1.00 95.06 100 LEU A CA 1
ATOM 732 C C . LEU A 1 100 ? 4.654 4.404 -1.308 1.00 95.06 100 LEU A C 1
ATOM 734 O O . LEU A 1 100 ? 4.089 3.953 -0.310 1.00 95.06 100 LEU A O 1
ATOM 738 N N . VAL A 1 101 ? 5.657 5.277 -1.223 1.00 96.00 101 VAL A N 1
ATOM 739 C CA . VAL A 1 101 ? 6.103 5.854 0.048 1.00 96.00 101 VAL A CA 1
ATOM 740 C C . VAL A 1 101 ? 5.024 6.763 0.640 1.00 96.00 101 VAL A C 1
ATOM 742 O O . VAL A 1 101 ? 4.762 6.683 1.844 1.00 96.00 101 VAL A O 1
ATOM 745 N N . GLU A 1 102 ? 4.371 7.589 -0.179 1.00 96.56 102 GLU A N 1
ATOM 746 C CA . GLU A 1 102 ? 3.238 8.415 0.260 1.00 96.56 102 GLU A CA 1
ATOM 747 C C . GLU A 1 102 ? 2.058 7.555 0.736 1.00 96.56 102 GLU A C 1
ATOM 749 O O . GLU A 1 102 ? 1.516 7.777 1.824 1.00 96.56 102 GLU A O 1
ATOM 754 N N . ASP A 1 103 ? 1.713 6.515 -0.019 1.00 95.06 103 ASP A N 1
ATOM 755 C CA . ASP A 1 103 ? 0.655 5.569 0.335 1.00 95.06 103 ASP A CA 1
ATOM 756 C C . ASP A 1 103 ? 0.982 4.821 1.635 1.00 95.06 103 ASP A C 1
ATOM 758 O O . ASP A 1 103 ? 0.119 4.645 2.492 1.00 95.06 103 ASP A O 1
ATOM 762 N N . LEU A 1 104 ? 2.240 4.424 1.845 1.00 96.81 104 LEU A N 1
ATOM 763 C CA . LEU A 1 104 ? 2.665 3.787 3.091 1.00 96.81 104 LEU A CA 1
ATOM 764 C C . LEU A 1 104 ? 2.557 4.752 4.278 1.00 96.81 104 LEU A C 1
ATOM 766 O O . LEU A 1 104 ? 2.137 4.358 5.368 1.00 96.81 104 LEU A O 1
ATOM 770 N N . TYR A 1 105 ? 2.931 6.017 4.086 1.00 97.44 105 TYR A N 1
ATOM 771 C CA . TYR A 1 105 ? 2.822 7.029 5.131 1.00 97.44 105 TYR A CA 1
ATOM 772 C C . TYR A 1 105 ? 1.364 7.259 5.538 1.00 97.44 105 TYR A C 1
ATOM 774 O O . TYR A 1 105 ? 1.049 7.248 6.732 1.00 97.44 105 TYR A O 1
ATOM 782 N N . THR A 1 106 ? 0.478 7.428 4.556 1.00 96.31 106 THR A N 1
ATOM 783 C CA . THR A 1 106 ? -0.959 7.610 4.796 1.00 96.31 106 THR A CA 1
ATOM 784 C C . THR A 1 106 ? -1.569 6.373 5.450 1.00 96.31 106 THR A C 1
ATOM 786 O O . THR A 1 106 ? -2.229 6.511 6.479 1.00 96.31 106 THR A O 1
ATOM 789 N N . LEU A 1 107 ? -1.241 5.168 4.974 1.00 96.88 107 LEU A N 1
ATOM 790 C CA . LEU A 1 107 ? -1.684 3.907 5.572 1.00 96.88 107 LEU A CA 1
ATOM 791 C C . LEU A 1 107 ? -1.299 3.809 7.054 1.00 96.88 107 LEU A C 1
ATOM 793 O O . LEU A 1 107 ? -2.138 3.475 7.885 1.00 96.88 107 LEU A O 1
ATOM 797 N N . ILE A 1 108 ? -0.054 4.146 7.411 1.00 96.88 108 ILE A N 1
ATOM 798 C CA . ILE A 1 108 ? 0.408 4.125 8.809 1.00 96.88 108 ILE A CA 1
ATOM 799 C C . ILE A 1 108 ? -0.350 5.144 9.667 1.00 96.88 108 ILE A C 1
ATOM 801 O O . ILE A 1 108 ? -0.673 4.857 10.823 1.00 96.88 108 ILE A O 1
ATOM 805 N N . GLN A 1 109 ? -0.593 6.351 9.152 1.00 97.06 109 GLN A N 1
ATOM 806 C CA . GLN A 1 109 ? -1.348 7.368 9.888 1.00 97.06 109 GLN A CA 1
ATOM 807 C C . GLN A 1 109 ? -2.790 6.927 10.138 1.00 97.06 109 GLN A C 1
ATOM 809 O O . GLN A 1 109 ? -3.290 7.049 11.254 1.00 97.06 109 GLN A O 1
ATOM 814 N N . GLU A 1 110 ? -3.440 6.392 9.115 1.00 94.88 110 GLU A N 1
ATOM 815 C CA . GLU A 1 110 ? -4.816 5.929 9.195 1.00 94.88 110 GLU A CA 1
ATOM 816 C C . GLU A 1 110 ? -4.957 4.683 10.081 1.00 94.88 110 GLU A C 1
ATOM 818 O O . GLU A 1 110 ? -5.903 4.594 10.859 1.00 94.88 110 GLU A O 1
ATOM 823 N N . ASP A 1 111 ? -4.002 3.750 10.033 1.00 96.00 111 ASP A N 1
ATOM 824 C CA . ASP A 1 111 ? -3.977 2.580 10.917 1.00 96.00 111 ASP A CA 1
ATOM 825 C C . ASP A 1 111 ? -3.860 2.979 12.392 1.00 96.00 111 ASP A C 1
ATOM 827 O O . ASP A 1 111 ? -4.460 2.328 13.248 1.00 96.00 111 ASP A O 1
ATOM 831 N N . ARG A 1 112 ? -3.131 4.060 12.704 1.00 97.00 112 ARG A N 1
ATOM 832 C CA . ARG A 1 112 ? -3.088 4.613 14.067 1.00 97.00 112 ARG A CA 1
ATOM 833 C C . ARG A 1 112 ? -4.445 5.156 14.503 1.00 97.00 112 ARG A C 1
ATOM 835 O O . ARG A 1 112 ? -4.872 4.851 15.607 1.00 97.00 112 ARG A O 1
ATOM 842 N N . GLN A 1 113 ? -5.135 5.898 13.637 1.00 96.19 113 GLN A N 1
ATOM 843 C CA . GLN A 1 113 ? -6.476 6.415 13.939 1.00 96.19 113 GLN A CA 1
ATOM 844 C C . GLN A 1 113 ? -7.480 5.278 14.152 1.00 96.19 113 GLN A C 1
ATOM 846 O O . GLN A 1 113 ? -8.231 5.282 15.122 1.00 96.19 113 GLN A O 1
ATOM 851 N N . LEU A 1 114 ? -7.454 4.259 13.287 1.00 95.69 114 LEU A N 1
ATOM 852 C CA . LEU A 1 114 ? -8.299 3.080 13.458 1.00 95.69 114 LEU A CA 1
ATOM 853 C C . LEU A 1 114 ? -7.971 2.320 14.746 1.00 95.69 114 LEU A C 1
ATOM 855 O O . LEU A 1 114 ? -8.880 1.780 15.369 1.00 95.69 114 LEU A O 1
ATOM 859 N N . LEU A 1 115 ? -6.701 2.272 15.157 1.00 96.75 115 LEU A N 1
ATOM 860 C CA . LEU A 1 115 ? -6.307 1.660 16.424 1.00 96.75 115 LEU A CA 1
ATOM 861 C C . LEU A 1 115 ? -6.864 2.438 17.624 1.00 96.75 115 LEU A C 1
ATOM 863 O O . LEU A 1 115 ? -7.411 1.819 18.530 1.00 96.75 115 LEU A O 1
ATOM 867 N N . GLU A 1 116 ? -6.801 3.771 17.609 1.00 96.81 116 GLU A N 1
ATOM 868 C CA . GLU A 1 116 ? -7.420 4.613 18.644 1.00 96.81 116 GLU A CA 1
ATOM 869 C C . GLU A 1 116 ? -8.938 4.372 18.727 1.00 96.81 116 GLU A C 1
ATOM 871 O O . GLU A 1 116 ? -9.497 4.240 19.816 1.00 96.81 116 GLU A O 1
ATOM 876 N N . GLU A 1 117 ? -9.616 4.224 17.582 1.00 95.12 117 GLU A N 1
ATOM 877 C CA . GLU A 1 117 ? -11.036 3.852 17.552 1.00 95.12 117 GLU A CA 1
ATOM 878 C C . GLU A 1 117 ? -11.283 2.448 18.133 1.00 95.12 117 GLU A C 1
ATOM 880 O O . GLU A 1 117 ? -12.263 2.243 18.849 1.00 95.12 117 GLU A O 1
ATOM 885 N N . GLN A 1 118 ? -10.405 1.475 17.865 1.00 95.12 118 GLN A N 1
ATOM 886 C CA . GLN A 1 118 ? -10.500 0.127 18.444 1.00 95.12 118 GLN A CA 1
ATOM 887 C C . GLN A 1 118 ? -10.330 0.146 19.963 1.00 95.12 118 GLN A C 1
ATOM 889 O O . GLN A 1 118 ? -11.070 -0.538 20.673 1.00 95.12 118 GLN A O 1
ATOM 894 N N . GLU A 1 119 ? -9.377 0.930 20.465 1.00 95.81 119 GLU A N 1
ATOM 895 C CA . GLU A 1 119 ? -9.166 1.127 21.898 1.00 95.81 119 GLU A CA 1
ATOM 896 C C . GLU A 1 119 ? -10.395 1.775 22.551 1.00 95.81 119 GLU A C 1
ATOM 898 O O . GLU A 1 119 ? -10.845 1.307 23.599 1.00 95.81 119 GLU A O 1
ATOM 903 N N . ALA A 1 120 ? -11.014 2.762 21.896 1.00 94.44 120 ALA A N 1
ATOM 904 C CA . ALA A 1 120 ? -12.251 3.383 22.370 1.00 94.44 120 ALA A CA 1
ATOM 905 C C . ALA A 1 120 ? -13.434 2.397 22.411 1.00 94.44 120 ALA A C 1
ATOM 907 O O . ALA A 1 120 ? -14.222 2.411 23.358 1.00 94.44 120 ALA A O 1
ATOM 908 N N . VAL A 1 121 ? -13.557 1.504 21.420 1.00 94.25 121 VAL A N 1
ATOM 909 C CA . VAL A 1 121 ? -14.570 0.432 21.445 1.00 94.25 121 VAL A CA 1
ATOM 910 C C . VAL A 1 121 ? -14.322 -0.522 22.614 1.00 94.25 121 VAL A C 1
ATOM 912 O O . VAL A 1 121 ? -15.265 -0.901 23.308 1.00 94.25 121 VAL A O 1
ATOM 915 N N . LEU A 1 122 ? -13.064 -0.889 22.869 1.00 93.88 122 LEU A N 1
ATOM 916 C CA . LEU A 1 122 ? -12.706 -1.754 23.993 1.00 93.88 122 LEU A CA 1
ATOM 917 C C . LEU A 1 122 ? -13.049 -1.103 25.341 1.00 93.88 122 LEU A C 1
ATOM 919 O O . LEU A 1 122 ? -13.554 -1.776 26.240 1.00 93.88 122 LEU A O 1
ATOM 923 N N . GLU A 1 123 ? -12.813 0.202 25.478 1.00 93.38 123 GLU A N 1
ATOM 924 C CA . GLU A 1 123 ? -13.213 0.965 26.660 1.00 93.38 123 GLU A CA 1
ATOM 925 C C . GLU A 1 123 ? -14.740 1.008 26.815 1.00 93.38 123 GLU A C 1
ATOM 927 O O . GLU A 1 123 ? -15.251 0.775 27.912 1.00 93.38 123 GLU A O 1
ATOM 932 N N . ALA A 1 124 ? -15.478 1.212 25.720 1.00 91.06 124 ALA A N 1
ATOM 933 C CA . ALA A 1 124 ? -16.939 1.231 25.733 1.00 91.06 124 ALA A CA 1
ATOM 934 C C . ALA A 1 124 ? -17.543 -0.109 26.189 1.00 91.06 124 ALA A C 1
ATOM 936 O O . ALA A 1 124 ? -18.491 -0.114 26.971 1.00 91.06 124 ALA A O 1
ATOM 937 N N . VAL A 1 125 ? -16.970 -1.244 25.771 1.00 92.00 125 VAL A N 1
ATOM 938 C CA . VAL A 1 125 ? -17.425 -2.594 26.168 1.00 92.00 125 VAL A CA 1
ATOM 939 C C . VAL A 1 125 ? -17.256 -2.861 27.672 1.00 92.00 125 VAL A C 1
ATOM 941 O O . VAL A 1 125 ? -17.974 -3.684 28.240 1.00 92.00 125 VAL A O 1
ATOM 944 N N . ASN A 1 126 ? -16.363 -2.144 28.360 1.00 89.38 126 ASN A N 1
ATOM 945 C CA . ASN A 1 126 ? -16.210 -2.272 29.814 1.00 89.38 126 ASN A CA 1
ATOM 946 C C . ASN A 1 126 ? -17.358 -1.623 30.611 1.00 89.38 126 ASN A C 1
ATOM 948 O O . ASN A 1 126 ? -17.434 -1.796 31.830 1.00 89.38 126 ASN A O 1
ATOM 952 N N . VAL A 1 127 ? -18.259 -0.889 29.954 1.00 90.19 127 VAL A N 1
ATOM 953 C CA . VAL A 1 127 ? -19.471 -0.345 30.572 1.00 90.19 127 VAL A CA 1
ATOM 954 C C . VAL A 1 127 ? -20.549 -1.433 30.633 1.00 90.19 127 VAL A C 1
ATOM 956 O O . VAL A 1 127 ? -20.790 -2.148 29.663 1.00 90.19 127 VAL A O 1
ATOM 959 N N . VAL A 1 128 ? -21.216 -1.560 31.785 1.00 86.06 128 VAL A N 1
ATOM 960 C CA . VAL A 1 128 ? -22.193 -2.635 32.067 1.00 86.06 128 VAL A CA 1
ATOM 961 C C . VAL A 1 128 ? -23.375 -2.639 31.087 1.00 86.06 128 VAL A C 1
ATOM 963 O O . VAL A 1 128 ? -23.853 -3.710 30.729 1.00 86.06 128 VAL A O 1
ATOM 966 N N . ASP A 1 129 ? -23.788 -1.464 30.609 1.00 89.69 129 ASP A N 1
ATOM 967 C CA . ASP A 1 129 ? -24.935 -1.282 29.709 1.00 89.69 129 ASP A CA 1
ATOM 968 C C . ASP A 1 129 ? -24.506 -0.921 28.273 1.00 89.69 129 ASP A C 1
ATOM 970 O O . ASP A 1 129 ? -25.191 -0.162 27.586 1.00 89.69 129 ASP A O 1
ATOM 974 N N . HIS A 1 130 ? -23.337 -1.389 27.820 1.00 89.50 130 HIS A N 1
ATOM 975 C CA . HIS A 1 130 ? -22.885 -1.097 26.460 1.00 89.50 130 HIS A CA 1
ATOM 976 C C . HIS A 1 130 ? -23.779 -1.766 25.410 1.00 89.50 130 HIS A C 1
ATOM 978 O O . HIS A 1 130 ? -24.224 -2.907 25.556 1.00 89.50 130 HIS A O 1
ATOM 984 N N . ASP A 1 131 ? -24.008 -1.047 24.316 1.00 93.31 131 ASP A N 1
ATOM 985 C CA . ASP A 1 131 ? -24.784 -1.546 23.191 1.00 93.31 131 ASP A CA 1
ATOM 986 C C . ASP A 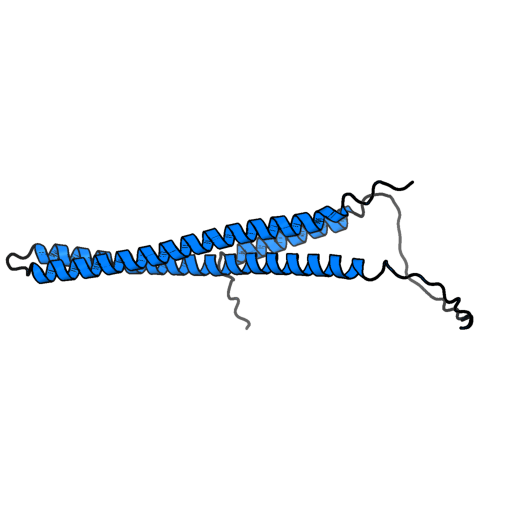1 131 ? -23.899 -2.436 22.301 1.00 93.31 131 ASP A C 1
ATOM 988 O O . ASP A 1 131 ? -22.956 -1.975 21.645 1.00 93.31 131 ASP A O 1
ATOM 992 N N . ILE A 1 132 ? -24.195 -3.737 22.312 1.00 91.75 132 ILE A N 1
ATOM 993 C CA . ILE A 1 132 ? -23.464 -4.746 21.541 1.00 91.75 132 ILE A CA 1
ATOM 994 C C . ILE A 1 132 ? -23.646 -4.517 20.036 1.00 91.75 132 ILE A C 1
ATOM 996 O O . ILE A 1 132 ? -22.683 -4.695 19.290 1.00 91.75 132 ILE A O 1
ATOM 1000 N N . ASP A 1 133 ? -24.824 -4.081 19.581 1.00 94.81 133 ASP A N 1
ATOM 1001 C CA . ASP A 1 133 ? -25.071 -3.837 18.158 1.00 94.81 133 ASP A CA 1
ATOM 1002 C C . ASP A 1 133 ? -24.216 -2.664 17.663 1.00 94.81 133 ASP A C 1
ATOM 1004 O O . ASP A 1 133 ? -23.608 -2.742 16.593 1.00 94.81 133 ASP A O 1
ATOM 1008 N N . VAL A 1 134 ? -24.081 -1.609 18.474 1.00 94.25 134 VAL A N 1
ATOM 1009 C CA . VAL A 1 134 ? -23.187 -0.477 18.175 1.00 94.25 134 VAL A CA 1
ATOM 1010 C C . VAL A 1 134 ? -21.720 -0.915 18.159 1.00 94.25 134 VAL A C 1
ATOM 1012 O O . VAL A 1 134 ? -20.966 -0.503 17.272 1.00 94.25 134 VAL A O 1
ATOM 1015 N N . CYS A 1 135 ? -21.302 -1.768 19.097 1.00 94.06 135 CYS A N 1
ATOM 1016 C CA . CYS A 1 135 ? -19.945 -2.314 19.134 1.00 94.06 135 CYS A CA 1
ATOM 1017 C C . CYS A 1 135 ? -19.627 -3.115 17.861 1.00 94.06 135 CYS A C 1
ATOM 1019 O O . CYS A 1 135 ? -18.630 -2.839 17.189 1.00 94.06 135 CYS A O 1
ATOM 1021 N N . VAL A 1 136 ? -20.508 -4.048 17.481 1.00 95.56 136 VAL A N 1
ATOM 1022 C CA . VAL A 1 136 ? -20.346 -4.876 16.277 1.00 95.56 136 VAL A CA 1
ATOM 1023 C C . VAL A 1 136 ? -20.295 -4.006 15.023 1.00 95.56 136 VAL A C 1
ATOM 1025 O O . VAL A 1 136 ? -19.340 -4.123 14.260 1.00 95.56 136 VAL A O 1
ATOM 1028 N N . GLN A 1 137 ? -21.237 -3.074 14.846 1.00 96.00 137 GLN A N 1
ATOM 1029 C CA . GLN A 1 137 ? -21.252 -2.172 13.686 1.00 96.00 137 GLN A CA 1
ATOM 1030 C C . GLN A 1 137 ? -19.978 -1.322 13.595 1.00 96.00 137 GLN A C 1
ATOM 1032 O O . GLN A 1 137 ? -19.441 -1.096 12.507 1.00 96.00 137 GLN A O 1
ATOM 1037 N N . THR A 1 138 ? -19.467 -0.858 14.738 1.00 95.06 138 THR A N 1
ATOM 1038 C CA . THR A 1 138 ? -18.238 -0.059 14.778 1.00 95.06 138 THR A CA 1
ATOM 1039 C C . THR A 1 138 ? -17.024 -0.897 14.380 1.00 95.06 138 THR A C 1
ATOM 1041 O O . THR A 1 138 ? -16.220 -0.452 13.561 1.00 95.06 138 THR A O 1
ATOM 1044 N N . LEU A 1 139 ? -16.909 -2.127 14.891 1.00 95.81 139 LEU A N 1
ATOM 1045 C CA . LEU A 1 139 ? -15.824 -3.040 14.529 1.00 95.81 139 LEU A CA 1
ATOM 1046 C C . LEU A 1 139 ? -15.902 -3.465 13.060 1.00 95.81 139 LEU A C 1
ATOM 1048 O O . LEU A 1 139 ? -14.879 -3.449 12.378 1.00 95.81 139 LEU A O 1
ATOM 1052 N N . GLU A 1 140 ? -17.088 -3.791 12.546 1.00 97.12 140 GLU A N 1
ATOM 1053 C CA . GLU A 1 140 ? -17.286 -4.123 11.131 1.00 97.12 140 GLU A CA 1
ATOM 1054 C C . GLU A 1 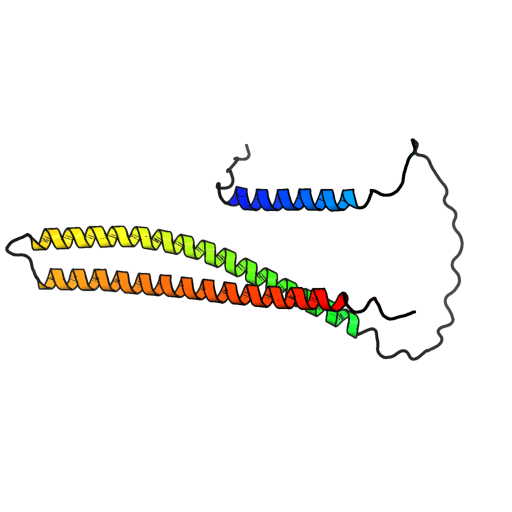140 ? -16.830 -2.981 10.221 1.00 97.12 140 GLU A C 1
ATOM 1056 O O . GLU A 1 140 ? -16.101 -3.216 9.255 1.00 97.12 140 GLU A O 1
ATOM 1061 N N . ARG A 1 141 ? -17.171 -1.733 10.566 1.00 97.44 141 ARG A N 1
ATOM 1062 C CA . ARG A 1 141 ? -16.688 -0.557 9.835 1.00 97.44 141 ARG A CA 1
ATOM 1063 C C . ARG A 1 141 ? -15.163 -0.452 9.877 1.00 97.44 141 ARG A C 1
ATOM 1065 O O . ARG A 1 141 ? -14.550 -0.270 8.827 1.00 97.44 141 ARG A O 1
ATOM 1072 N N . ILE A 1 142 ? -14.553 -0.548 11.060 1.00 96.56 142 ILE A N 1
ATOM 1073 C CA . ILE A 1 142 ? -13.096 -0.415 11.227 1.00 96.56 142 ILE A CA 1
ATOM 1074 C C . ILE A 1 142 ? -12.358 -1.490 10.421 1.00 96.56 142 ILE A C 1
ATOM 1076 O O . ILE A 1 142 ? -11.438 -1.184 9.660 1.00 96.56 142 ILE A O 1
ATOM 1080 N N . TYR A 1 143 ? -12.760 -2.754 10.564 1.00 95.69 143 TYR A N 1
ATOM 1081 C CA . TYR A 1 143 ? -12.097 -3.860 9.878 1.00 95.69 143 TYR A CA 1
ATOM 1082 C C . TYR A 1 143 ? -12.369 -3.861 8.374 1.00 95.69 143 TYR A C 1
ATOM 1084 O O . TYR A 1 143 ? -11.459 -4.186 7.614 1.00 95.69 143 TYR A O 1
ATOM 1092 N N . GLY A 1 144 ? -13.557 -3.433 7.936 1.00 97.25 144 GLY A N 1
ATOM 1093 C CA . GLY A 1 144 ? -13.845 -3.198 6.521 1.00 97.25 144 GLY A CA 1
ATOM 1094 C C . GLY A 1 144 ? -12.903 -2.153 5.920 1.00 97.25 144 GLY A C 1
ATOM 1095 O O . GLY A 1 144 ? -12.214 -2.432 4.942 1.00 97.25 144 GLY A O 1
ATOM 1096 N N . GLN A 1 145 ? -12.770 -0.992 6.571 1.00 96.00 145 GLN A N 1
ATOM 1097 C CA . GLN A 1 145 ? -11.853 0.067 6.132 1.00 96.00 145 GLN A CA 1
ATOM 1098 C C . GLN A 1 145 ? -10.394 -0.405 6.083 1.00 96.00 145 GLN A C 1
ATOM 1100 O O . GLN A 1 145 ? -9.675 -0.100 5.130 1.00 96.00 145 GLN A O 1
ATOM 1105 N N . LYS A 1 146 ? -9.948 -1.171 7.085 1.00 96.12 146 LYS A N 1
ATOM 1106 C CA . LYS A 1 146 ? -8.584 -1.710 7.126 1.00 96.12 146 LYS A CA 1
ATOM 1107 C C . LYS A 1 146 ? -8.322 -2.703 5.993 1.00 96.12 146 LYS A C 1
ATOM 1109 O O . LYS A 1 146 ? -7.257 -2.665 5.380 1.00 96.12 146 LYS A O 1
ATOM 1114 N N . LEU A 1 147 ? -9.292 -3.564 5.689 1.00 97.19 147 LEU A N 1
ATOM 1115 C CA . LEU A 1 147 ? -9.184 -4.537 4.605 1.00 97.19 147 LEU A CA 1
ATOM 1116 C C . LEU A 1 147 ? -9.111 -3.844 3.241 1.00 97.19 147 LEU A C 1
ATOM 1118 O O . LEU A 1 147 ? -8.223 -4.165 2.450 1.00 97.19 147 LEU A O 1
ATOM 1122 N N . ASP A 1 148 ? -9.974 -2.860 2.988 1.00 96.38 148 ASP A N 1
ATOM 1123 C CA . ASP A 1 148 ? -9.982 -2.105 1.730 1.00 96.38 148 ASP A CA 1
ATOM 1124 C C . ASP A 1 148 ? -8.650 -1.380 1.495 1.00 96.38 148 ASP A C 1
ATOM 1126 O O . ASP A 1 148 ? -8.089 -1.421 0.399 1.00 96.38 148 ASP A O 1
ATOM 1130 N N . ARG A 1 149 ? -8.110 -0.740 2.538 1.00 92.19 149 ARG A N 1
ATOM 1131 C CA . ARG A 1 149 ? -6.822 -0.032 2.484 1.00 92.19 149 ARG A CA 1
ATOM 1132 C C . ARG A 1 149 ? -5.654 -0.977 2.223 1.00 92.19 149 ARG A C 1
ATOM 1134 O O . ARG A 1 149 ? -4.857 -0.726 1.322 1.00 92.19 149 ARG A O 1
ATOM 1141 N N . LEU A 1 150 ? -5.576 -2.083 2.964 1.00 95.69 150 LEU A N 1
ATOM 1142 C CA . LEU A 1 150 ? -4.534 -3.093 2.765 1.00 95.69 150 LEU A CA 1
ATOM 1143 C C . LEU A 1 150 ? -4.618 -3.736 1.379 1.00 95.69 150 LEU A C 1
ATOM 1145 O O . LEU A 1 150 ? -3.583 -4.044 0.792 1.00 95.69 150 LEU A O 1
ATOM 1149 N N . THR A 1 151 ? -5.828 -3.907 0.843 1.00 97.06 151 THR A N 1
ATOM 1150 C CA . THR A 1 151 ? -6.031 -4.426 -0.514 1.00 97.06 151 THR A CA 1
ATOM 1151 C C . THR A 1 151 ? -5.457 -3.462 -1.547 1.00 97.06 151 THR A C 1
ATOM 1153 O O . THR A 1 151 ? -4.614 -3.874 -2.338 1.00 97.06 151 THR A O 1
ATOM 1156 N N . LYS A 1 152 ? -5.803 -2.169 -1.476 1.00 95.19 152 LYS A N 1
ATOM 1157 C CA . LYS A 1 152 ? -5.262 -1.134 -2.378 1.00 95.19 152 LYS A CA 1
ATOM 1158 C C . LYS A 1 152 ? -3.741 -1.009 -2.290 1.00 95.19 152 LYS A C 1
ATOM 1160 O O . LYS A 1 152 ? -3.063 -0.954 -3.311 1.00 95.19 152 LYS A O 1
ATOM 1165 N N . PHE A 1 153 ? -3.186 -1.006 -1.077 1.00 96.25 153 PHE A N 1
ATOM 1166 C CA . PHE A 1 153 ? -1.733 -0.964 -0.891 1.00 96.25 153 PHE A CA 1
ATOM 1167 C C . PHE A 1 153 ? -1.056 -2.223 -1.457 1.00 96.25 153 PHE A C 1
ATOM 1169 O O . PHE A 1 153 ? 0.004 -2.155 -2.081 1.00 96.25 153 PHE A O 1
ATOM 1176 N N . GLY A 1 154 ? -1.695 -3.384 -1.290 1.00 96.56 154 GLY A N 1
ATOM 1177 C CA . GLY A 1 154 ? -1.263 -4.640 -1.893 1.00 96.56 154 GLY A CA 1
ATOM 1178 C C . GLY A 1 154 ? -1.275 -4.609 -3.423 1.00 96.56 154 GLY A C 1
ATOM 1179 O O . GLY A 1 154 ? -0.327 -5.094 -4.037 1.00 96.56 154 GLY A O 1
ATOM 1180 N N . GLU A 1 155 ? -2.305 -4.023 -4.036 1.00 96.12 155 GLU A N 1
ATOM 1181 C CA . GLU A 1 155 ? -2.392 -3.809 -5.487 1.00 96.12 155 GLU A CA 1
ATOM 1182 C C . GLU A 1 155 ? -1.250 -2.915 -5.979 1.00 96.12 155 GLU A C 1
ATOM 1184 O O . GLU A 1 155 ? -0.528 -3.304 -6.896 1.00 96.12 155 GLU A O 1
ATOM 1189 N N . HIS A 1 156 ? -0.988 -1.797 -5.299 1.00 95.25 156 HIS A N 1
ATOM 1190 C CA . HIS A 1 156 ? 0.117 -0.906 -5.655 1.00 95.25 156 HIS A CA 1
ATOM 1191 C C . HIS A 1 156 ? 1.486 -1.613 -5.585 1.00 95.25 156 HIS A C 1
ATOM 1193 O O . HIS A 1 156 ? 2.320 -1.471 -6.480 1.00 95.25 156 HIS A O 1
ATOM 1199 N N . LEU A 1 157 ? 1.713 -2.464 -4.578 1.00 95.62 157 LEU A N 1
ATOM 1200 C CA . LEU A 1 157 ? 2.926 -3.287 -4.507 1.00 95.62 157 LEU A CA 1
ATOM 1201 C C . LEU A 1 157 ? 3.050 -4.273 -5.678 1.00 95.62 157 LEU A C 1
ATOM 1203 O O . LEU A 1 157 ? 4.160 -4.521 -6.160 1.00 95.62 157 LEU A O 1
ATOM 1207 N N . GLN A 1 158 ? 1.939 -4.865 -6.130 1.00 95.88 158 GLN A N 1
ATOM 1208 C CA . GLN A 1 158 ? 1.963 -5.733 -7.311 1.00 95.88 158 GLN A CA 1
ATOM 1209 C C . GLN A 1 158 ? 2.262 -4.935 -8.580 1.00 95.88 158 GLN A C 1
ATOM 1211 O O . GLN A 1 158 ? 3.059 -5.403 -9.391 1.00 95.88 158 GLN A O 1
ATOM 1216 N N . ASP A 1 159 ? 1.704 -3.735 -8.718 1.00 93.75 159 ASP A N 1
ATOM 1217 C CA . ASP A 1 159 ? 1.955 -2.850 -9.856 1.00 93.75 159 ASP A CA 1
ATOM 1218 C C . ASP A 1 159 ? 3.413 -2.382 -9.917 1.00 93.75 159 ASP A C 1
ATOM 1220 O O . ASP A 1 159 ? 4.040 -2.399 -10.975 1.00 93.75 159 ASP A O 1
ATOM 1224 N N . LEU A 1 160 ? 4.018 -2.026 -8.783 1.00 92.44 160 LEU A N 1
ATOM 1225 C CA . LEU A 1 160 ? 5.447 -1.710 -8.754 1.00 92.44 160 LEU A CA 1
ATOM 1226 C C . LEU A 1 160 ? 6.285 -2.931 -9.171 1.00 92.44 160 LEU A C 1
ATOM 1228 O O . LEU A 1 160 ? 7.250 -2.821 -9.929 1.00 92.44 160 LEU A O 1
ATOM 1232 N N . LYS A 1 161 ? 5.890 -4.129 -8.728 1.00 93.00 161 LYS A N 1
ATOM 1233 C CA . LYS A 1 161 ? 6.563 -5.378 -9.097 1.00 93.00 161 LYS A CA 1
ATOM 1234 C C . LYS A 1 161 ? 6.423 -5.712 -10.585 1.00 93.00 161 LYS A C 1
ATOM 1236 O O . LYS A 1 161 ? 7.343 -6.309 -11.145 1.00 93.00 161 LYS A O 1
ATOM 1241 N N . THR A 1 162 ? 5.300 -5.393 -11.229 1.00 92.00 162 THR A N 1
ATOM 1242 C CA . THR A 1 162 ? 5.152 -5.574 -12.681 1.00 92.00 162 THR A CA 1
ATOM 1243 C C . THR A 1 162 ? 6.016 -4.571 -13.439 1.00 92.00 162 THR A C 1
ATOM 1245 O O . THR A 1 162 ? 6.772 -5.001 -14.307 1.00 92.00 162 THR A O 1
ATOM 1248 N N . ARG A 1 163 ? 6.030 -3.292 -13.038 1.00 86.50 163 ARG A N 1
ATOM 1249 C CA . ARG A 1 163 ? 6.904 -2.258 -13.627 1.00 86.50 163 ARG A CA 1
ATOM 1250 C C . ARG A 1 163 ? 8.390 -2.608 -13.536 1.00 86.50 163 ARG A C 1
ATOM 1252 O O . ARG A 1 163 ? 9.114 -2.436 -14.511 1.00 86.50 163 ARG A O 1
ATOM 1259 N N . LEU A 1 164 ? 8.841 -3.164 -12.408 1.00 89.06 164 LEU A N 1
ATOM 1260 C CA . LEU A 1 164 ? 10.223 -3.642 -12.260 1.00 89.06 164 LEU A CA 1
ATOM 1261 C C . LEU A 1 164 ? 10.571 -4.732 -13.285 1.00 89.06 164 LEU A C 1
ATOM 1263 O O . LEU A 1 164 ? 11.624 -4.684 -13.908 1.00 89.06 164 LEU A O 1
ATOM 1267 N N . LYS A 1 165 ? 9.668 -5.690 -13.524 1.00 85.62 165 LYS A N 1
ATOM 1268 C CA . LYS A 1 165 ? 9.882 -6.718 -14.558 1.00 85.62 165 LYS A CA 1
ATOM 1269 C C . LYS A 1 165 ? 9.896 -6.123 -15.965 1.00 85.62 165 LYS A C 1
ATOM 1271 O O . LYS A 1 165 ? 10.650 -6.580 -16.818 1.00 85.62 165 LYS A O 1
ATOM 1276 N N . GLU A 1 166 ? 9.042 -5.139 -16.231 1.00 84.81 166 GLU A N 1
ATOM 1277 C CA . GLU A 1 166 ? 9.015 -4.446 -17.521 1.00 84.81 166 GLU A CA 1
ATOM 1278 C C . GLU A 1 166 ? 10.340 -3.724 -17.785 1.00 84.81 166 GLU A C 1
ATOM 1280 O O . GLU A 1 166 ? 10.903 -3.877 -18.871 1.00 84.81 166 GLU A O 1
ATOM 1285 N N . GLU A 1 167 ? 10.888 -3.032 -16.784 1.00 91.12 167 GLU A N 1
ATOM 1286 C CA . GLU A 1 167 ? 12.206 -2.397 -16.866 1.00 91.12 167 GLU A CA 1
ATOM 1287 C C . GLU A 1 167 ? 13.326 -3.412 -17.108 1.00 91.12 167 GLU A C 1
ATOM 1289 O O . GLU A 1 167 ? 14.120 -3.205 -18.028 1.00 91.12 167 GLU A O 1
ATOM 1294 N N . GLU A 1 168 ? 13.337 -4.551 -16.406 1.00 84.62 168 GLU A N 1
ATOM 1295 C CA . GLU A 1 168 ? 14.316 -5.620 -16.646 1.00 84.62 168 GLU A CA 1
ATOM 1296 C C . GLU A 1 168 ? 14.269 -6.097 -18.107 1.00 84.62 168 GLU A C 1
ATOM 1298 O O . GLU A 1 168 ? 15.304 -6.260 -18.763 1.00 84.62 168 GLU A O 1
ATOM 1303 N N . THR A 1 169 ? 13.064 -6.280 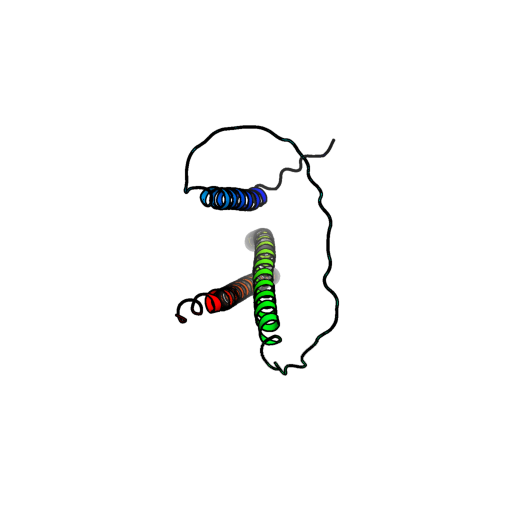-18.663 1.00 81.81 169 THR A N 1
ATOM 1304 C CA . THR A 1 169 ? 12.911 -6.685 -20.069 1.00 81.81 169 THR A CA 1
ATOM 1305 C C . THR A 1 169 ? 13.326 -5.589 -21.050 1.00 81.81 169 THR A C 1
ATOM 1307 O O . THR A 1 169 ? 13.926 -5.901 -22.082 1.00 81.81 169 THR A O 1
ATOM 1310 N N . ALA A 1 170 ? 13.051 -4.317 -20.749 1.00 83.75 170 ALA A N 1
ATOM 1311 C CA . ALA A 1 170 ? 13.463 -3.181 -21.570 1.00 83.75 170 ALA A CA 1
ATOM 1312 C C . ALA A 1 170 ? 14.991 -3.014 -21.563 1.00 83.75 170 ALA A C 1
ATOM 1314 O O . ALA A 1 170 ? 15.602 -2.832 -22.616 1.00 83.75 170 ALA A O 1
ATOM 1315 N N . SER A 1 171 ? 15.620 -3.184 -20.397 1.00 83.38 171 SER A N 1
ATOM 1316 C CA . SER A 1 171 ? 17.073 -3.202 -20.220 1.00 83.38 171 SER A CA 1
ATOM 1317 C C . SER A 1 171 ? 17.721 -4.328 -21.029 1.00 83.38 171 SER A C 1
ATOM 1319 O O . SER A 1 171 ? 18.712 -4.124 -21.742 1.00 83.38 171 SER A O 1
ATOM 1321 N N . HIS A 1 172 ? 17.123 -5.524 -21.005 1.00 83.31 172 HIS A N 1
ATOM 1322 C CA . HIS A 1 172 ? 17.627 -6.654 -21.778 1.00 83.31 172 HIS A CA 1
ATOM 1323 C C . HIS A 1 172 ? 17.519 -6.424 -23.296 1.00 83.31 172 HIS A C 1
ATOM 1325 O O . HIS A 1 172 ? 18.446 -6.778 -24.027 1.00 83.31 172 HIS A O 1
ATOM 1331 N N . LYS A 1 173 ? 16.435 -5.807 -23.783 1.00 83.75 173 LYS A N 1
ATOM 1332 C CA . LYS A 1 173 ? 16.280 -5.454 -25.208 1.00 83.75 173 LYS A CA 1
ATOM 1333 C C . LYS A 1 173 ? 17.322 -4.424 -25.639 1.00 83.75 173 LYS A C 1
ATOM 1335 O O . LYS A 1 173 ? 18.124 -4.712 -26.523 1.00 83.75 173 LYS A O 1
ATOM 1340 N N . TYR A 1 174 ? 17.424 -3.327 -24.888 1.00 80.44 174 TYR A N 1
ATOM 1341 C CA . TYR A 1 174 ? 18.398 -2.267 -25.139 1.00 80.44 174 TYR A CA 1
ATOM 1342 C C . TYR A 1 174 ? 19.850 -2.781 -25.160 1.00 80.44 174 TYR A C 1
ATOM 1344 O O . TYR A 1 174 ? 20.661 -2.390 -26.007 1.00 80.44 174 TYR A O 1
ATOM 1352 N N . THR A 1 175 ? 20.208 -3.684 -24.241 1.00 80.56 175 THR A N 1
ATOM 1353 C CA . THR A 1 175 ? 21.545 -4.301 -24.227 1.00 80.56 175 THR A CA 1
ATOM 1354 C C . THR A 1 175 ? 21.766 -5.257 -25.399 1.00 80.56 175 THR A C 1
ATOM 1356 O O . THR A 1 175 ? 22.886 -5.313 -25.915 1.00 80.56 175 THR A O 1
ATOM 1359 N N . LEU A 1 176 ? 20.729 -5.962 -25.866 1.00 81.75 176 LEU A N 1
ATOM 1360 C CA . LEU A 1 176 ? 20.802 -6.799 -27.063 1.00 81.75 176 LEU A CA 1
ATOM 1361 C C . LEU A 1 176 ? 21.064 -5.953 -28.311 1.00 81.75 176 LEU A C 1
ATOM 1363 O O . LEU A 1 176 ? 22.056 -6.201 -28.996 1.00 81.75 176 LEU A O 1
ATOM 1367 N N . ALA A 1 177 ? 20.258 -4.914 -28.554 1.00 77.69 177 ALA A N 1
ATOM 1368 C CA . ALA A 1 177 ? 20.440 -4.015 -29.695 1.00 77.69 177 ALA A CA 1
ATOM 1369 C C . ALA A 1 177 ? 21.811 -3.326 -29.678 1.00 77.69 177 ALA A C 1
ATOM 1371 O O . ALA A 1 177 ? 22.430 -3.103 -30.720 1.00 77.69 177 ALA A O 1
ATOM 1372 N N . LYS A 1 178 ? 22.352 -3.049 -28.486 1.00 75.38 178 LYS A N 1
ATOM 1373 C CA . LYS A 1 178 ? 23.716 -2.531 -28.332 1.00 75.38 178 LYS A CA 1
ATOM 1374 C C . LYS A 1 178 ? 24.797 -3.558 -28.707 1.00 75.38 178 LYS A C 1
ATOM 1376 O O . LYS A 1 178 ? 25.810 -3.176 -29.296 1.00 75.38 178 LYS A O 1
ATOM 1381 N N . ASN A 1 179 ? 24.614 -4.836 -28.367 1.00 72.69 179 ASN A N 1
ATOM 1382 C CA . ASN A 1 179 ? 25.612 -5.895 -28.563 1.00 72.69 179 ASN A CA 1
ATOM 1383 C C . ASN A 1 179 ? 25.649 -6.465 -29.993 1.00 72.69 179 ASN A C 1
ATOM 1385 O O . ASN A 1 179 ? 26.711 -6.926 -30.417 1.00 72.69 179 ASN A O 1
ATOM 1389 N N . SER A 1 180 ? 24.561 -6.376 -30.767 1.00 63.22 180 SER A N 1
ATOM 1390 C CA . SER A 1 180 ? 24.487 -6.815 -32.177 1.00 63.22 180 SER A CA 1
ATOM 1391 C C . SER A 1 180 ? 25.567 -6.197 -33.082 1.00 63.22 180 SER A C 1
ATOM 1393 O O . SER A 1 180 ? 25.983 -6.803 -34.065 1.00 63.22 180 SER A O 1
ATOM 1395 N N . ARG A 1 181 ? 26.116 -5.029 -32.719 1.00 54.31 181 ARG A N 1
ATOM 1396 C CA . ARG A 1 181 ? 27.220 -4.362 -33.438 1.00 54.31 181 ARG A CA 1
ATOM 1397 C C . ARG A 1 181 ? 28.635 -4.814 -33.030 1.00 54.31 181 ARG A C 1
ATOM 1399 O O . ARG A 1 181 ? 29.603 -4.431 -33.686 1.00 54.31 181 ARG A O 1
ATOM 1406 N N . GLY A 1 182 ? 28.792 -5.617 -31.973 1.00 50.12 182 GLY A N 1
ATOM 1407 C CA . GLY A 1 182 ? 30.103 -6.075 -31.483 1.00 50.12 182 GLY A CA 1
ATOM 1408 C C . GLY A 1 182 ? 30.685 -7.281 -32.233 1.00 50.12 182 GLY A C 1
ATOM 1409 O O . GLY A 1 182 ? 31.903 -7.437 -32.285 1.00 50.12 182 GLY A O 1
ATOM 1410 N N . GLY A 1 183 ? 29.832 -8.114 -32.841 1.00 43.81 183 GLY A N 1
ATOM 1411 C CA . GLY A 1 183 ? 30.238 -9.354 -33.521 1.00 43.81 183 GLY A CA 1
ATOM 1412 C C . GLY A 1 183 ? 30.628 -9.200 -34.996 1.00 43.81 183 GLY A C 1
ATOM 1413 O O . GLY A 1 183 ? 31.272 -10.084 -35.550 1.00 43.81 183 GLY A O 1
ATOM 1414 N N . GLY A 1 184 ? 30.284 -8.078 -35.637 1.00 43.28 184 GLY A N 1
ATOM 1415 C CA . GLY A 1 184 ? 30.461 -7.887 -37.085 1.00 43.28 184 GLY A CA 1
ATOM 1416 C C . GLY A 1 184 ? 31.838 -7.385 -37.539 1.00 43.28 184 GLY A C 1
ATOM 1417 O O . GLY A 1 184 ? 32.048 -7.207 -38.732 1.00 43.28 184 GLY A O 1
ATOM 1418 N N . ARG A 1 185 ? 32.787 -7.128 -36.625 1.00 46.12 185 ARG A N 1
ATOM 1419 C CA . ARG A 1 185 ? 34.078 -6.481 -36.952 1.00 46.12 185 ARG A CA 1
ATOM 1420 C C . ARG A 1 185 ? 35.310 -7.402 -36.963 1.00 46.12 185 ARG A C 1
ATOM 1422 O O . ARG A 1 185 ? 36.425 -6.895 -36.912 1.00 46.12 185 ARG A O 1
ATOM 1429 N N . GLN A 1 186 ? 35.142 -8.728 -37.034 1.00 46.91 186 GLN A N 1
ATOM 1430 C CA . GLN A 1 186 ? 36.276 -9.677 -37.076 1.00 46.91 186 GLN A CA 1
ATOM 1431 C C . GLN A 1 186 ? 36.358 -10.598 -38.302 1.00 46.91 186 GLN A C 1
ATOM 1433 O O . GLN A 1 186 ? 37.211 -11.478 -38.327 1.00 46.91 186 GLN A O 1
ATOM 1438 N N . LEU A 1 187 ? 35.561 -10.396 -39.352 1.00 46.59 187 LEU A N 1
ATOM 1439 C CA . LEU A 1 187 ? 35.696 -11.197 -40.573 1.00 46.59 187 LEU A CA 1
ATOM 1440 C C . LEU A 1 187 ? 35.684 -10.321 -41.823 1.00 46.59 187 LEU A C 1
ATOM 1442 O O . LEU A 1 187 ? 34.686 -10.266 -42.528 1.00 46.59 187 LEU A O 1
ATOM 1446 N N . GLN A 1 188 ? 36.811 -9.666 -42.100 1.00 39.44 188 GLN A N 1
ATOM 1447 C CA . GLN A 1 188 ? 37.299 -9.467 -43.467 1.00 39.44 188 GLN A CA 1
ATOM 1448 C C . GLN A 1 188 ? 38.770 -9.021 -43.449 1.00 39.44 188 GLN A C 1
ATOM 1450 O O . GLN A 1 188 ? 39.080 -7.968 -42.901 1.00 39.44 188 GLN A O 1
ATOM 1455 N N . ALA A 1 189 ? 39.596 -9.873 -44.075 1.00 35.94 189 ALA A N 1
ATOM 1456 C CA . ALA A 1 189 ? 40.957 -9.687 -44.601 1.00 35.94 189 ALA A CA 1
ATOM 1457 C C . ALA A 1 189 ? 42.076 -9.226 -43.649 1.00 35.94 189 ALA A C 1
ATOM 1459 O O . ALA A 1 189 ? 42.159 -8.024 -43.320 1.00 35.94 189 ALA A O 1
#

InterPro domains:
  IPR001752 Kinesin motor domain [PS50067] (1-28)
  IPR027417 P-loop containing nucleoside triphosphate hydrolase [SSF52540] (1-35)
  IPR027640 Kinesin-like protein [PTHR47971] (1-31)
  IPR036961 Kinesin motor domain superfamily [G3DSA:3.40.850.10] (1-33)

Foldseek 3Di:
DDDPPDDPPVVVVVVVVVVVVVVVVVVVVVVVPPDDDDDDDDDDDDDDDDDDDDDDDDDDDPDDDPDDPVPVVVLVVVLVVLVVQLVVLVVVLVVLVVVLVVLVVVLVVVVVVLVVLVVVLVVQVPDPPRDPVVSVVSVCVSVVVNVVSVVVSVVSVVVSVVSVVSSVVSVVVSVVSVCVVVPPPPDDD

Secondary structure (DSSP, 8-state):
-----PPPTTHHHHHHHHHHHHHHHHHHHHTTS-S------------------PPP----------SSSSHHHHHHHHHHHHHHHHHHHHHHHHHHHHHHHHHHHHHHHHHHHHHHHHHHHHHHHTSTT--HHHHHHHHHHHHHHHHHHHHHHHHHHHHHHHHHHHHHHHHHHHHHHHHTTTSTTS---

Sequence (189 aa):
MIAMISPGLSSCEHTLNTLRYADRVKELQSGRAGGRGGGRGGGGGGQEVVMAESPPLDALPAGQGDSDEEYIEDDELDRSKEMITFQQACSNIVESEEQLVEDLYTLIQEDRQLLEEQEAVLEAVNVVDHDIDVCVQTLERIYGQKLDRLTKFGEHLQDLKTRLKEEETASHKYTLAKNSRGGGRQLQA

Organism: Geodia barretti (NCBI:txid519541)

Radius of gyration: 33.5 Å; chains: 1; bounding box: 84×48×98 Å